Protein 7ZJB (pdb70)

Sequence (181 aa):
HGSMGDPVSRVSQCHAEGPENPKSAACRAAVAAGGTQALYDWNGIRIGNAAGKHQELIPDGRLCSANDPAFKGLDLARADWPATGVSSGSSYTFKYRVTAPHKGTFKVYLTKPGYDPSKPLGWGDLDLSAPVATTSTDPVASGGFYTFSSGTLPEERSSGKHLLYAVWQRSDSPEAFYSCCSDVTFG

Foldseek 3Di:
DFEWDVVGFLLQVLLVQPLVDGDDPLSVQLCVQQNSVSSVCVGDQKDQQQQVVQQVQAAFLRQASSPDSNRNSRSQLDPDRDAAEDAWFKDKIKIQAPDDAFWKKFKWKFDAPDRSNDGGGPVRTPPVDTQFMDGGADDDPRIGIGMGTHHDYAFKMKMKMWTQGPVGRMIHIGIHIHTND

Nearest PDB structures (foldseek):
  7zjb-assembly1_B  TM=1.006E+00  e=4.638E-42  Streptomyces coelicolor A3(2)
  6if7-assembly1_A  TM=9.747E-01  e=1.518E-27  Tectaria macrodonta
  7pb7-assembly2_B  TM=8.394E-01  e=3.015E-13  Vibrio cholerae O1
  8gul-assembly1_B  TM=8.183E-01  e=1.525E-12  Vibrio campbellii ATCC BAA-1116
  8gum-assembly1_B  TM=8.050E-01  e=2.512E-12  Vibrio campbellii ATCC BAA-1116

Structure (mmCIF, N/CA/C/O backbone):
data_7ZJB
#
_entry.id   7ZJB
#
_cell.length_a   59.080
_cell.length_b   59.080
_cell.length_c   145.718
_cell.angle_alpha   90.00
_cell.angle_beta   90.00
_cell.angle_gamma   90.00
#
_symmetry.space_group_name_H-M   'P 43 21 2'
#
loop_
_entity.id
_entity.type
_entity.pdbx_description
1 polymer 'Putative secreted cellulose-binding protein'
2 non-polymer 'COPPER (II) ION'
3 non-polymer 'SULFATE ION'
4 non-polymer 'SODIUM ION'
5 water water
#
loop_
_atom_site.group_PDB
_atom_site.id
_atom_site.type_symbol
_atom_site.label_atom_id
_atom_site.label_alt_id
_atom_site.label_comp_id
_atom_site.label_asym_id
_atom_site.label_entity_id
_atom_site.label_seq_id
_atom_site.pdbx_PDB_ins_code
_atom_site.Cartn_x
_atom_site.Cartn_y
_atom_site.Cartn_z
_atom_site.occupancy
_atom_site.B_iso_or_equiv
_atom_site.auth_seq_id
_atom_site.auth_comp_id
_atom_site.auth_asym_id
_atom_site.auth_atom_id
_atom_site.pdbx_PDB_model_num
ATOM 1 N N . HIS A 1 1 ? -11.431 -26.724 28.423 1.00 25.27 1 HIS B N 1
ATOM 2 C CA . HIS A 1 1 ? -11.067 -26.414 27.031 1.00 24.90 1 HIS B CA 1
ATOM 3 C C . HIS A 1 1 ? -11.092 -24.900 26.843 1.00 23.01 1 HIS B C 1
ATOM 4 O O . HIS A 1 1 ? -11.988 -24.184 27.356 1.00 22.90 1 HIS B O 1
ATOM 11 N N . GLY A 1 2 ? -10.143 -24.437 26.054 1.00 20.25 2 GLY B N 1
ATOM 12 C CA . GLY A 1 2 ? -10.018 -23.016 25.773 1.00 19.94 2 GLY B CA 1
ATOM 13 C C . GLY A 1 2 ? -8.613 -22.693 25.309 1.00 17.90 2 GLY B C 1
ATOM 14 O O . GLY A 1 2 ? -7.819 -23.600 25.003 1.00 19.13 2 GLY B O 1
ATOM 15 N N . SER A 1 3 ? -8.347 -21.412 25.247 1.00 17.69 3 SER B N 1
ATOM 16 C CA . SER A 1 3 ? -7.020 -20.919 24.882 1.00 16.75 3 SER B CA 1
ATOM 17 C C . SER A 1 3 ? -6.956 -19.439 25.333 1.00 15.94 3 SER B C 1
ATOM 18 O O . SER A 1 3 ? -8.000 -18.815 25.546 1.00 18.15 3 SER B O 1
ATOM 21 N N . MET A 1 4 ? -5.749 -18.880 25.358 1.00 16.16 4 MET B N 1
ATOM 22 C CA . MET A 1 4 ? -5.659 -17.455 25.716 1.00 16.12 4 MET B CA 1
ATOM 23 C C . MET A 1 4 ? -6.380 -16.572 24.698 1.00 16.85 4 MET B C 1
ATOM 24 O O . MET A 1 4 ? -6.152 -16.761 23.448 1.00 17.46 4 MET B O 1
ATOM 29 N N . GLY A 1 5 ? -7.154 -15.598 25.112 1.00 18.20 5 GLY B N 1
ATOM 30 C CA . GLY A 1 5 ? -7.842 -14.640 24.251 1.00 18.07 5 GLY B CA 1
ATOM 31 C C . GLY A 1 5 ? -7.184 -13.306 24.201 1.00 18.22 5 GLY B C 1
ATOM 32 O O . GLY A 1 5 ? -7.127 -12.686 23.139 1.00 19.21 5 GLY B O 1
ATOM 33 N N . ASP A 1 6 ? -6.691 -12.816 25.332 1.00 19.37 6 ASP B N 1
ATOM 34 C CA . ASP A 1 6 ? -5.952 -11.556 25.409 1.00 16.87 6 ASP B CA 1
ATOM 35 C C . ASP A 1 6 ? -4.793 -11.747 26.363 1.00 17.60 6 ASP B C 1
ATOM 36 O O . ASP A 1 6 ? -5.039 -11.870 27.593 1.00 19.04 6 ASP B O 1
ATOM 41 N N . PRO A 1 7 ? -3.519 -11.803 25.940 1.00 16.02 7 PRO B N 1
ATOM 42 C CA . PRO A 1 7 ? -3.131 -11.704 24.539 1.00 15.28 7 PRO B CA 1
ATOM 43 C C . PRO A 1 7 ? -3.397 -13.003 23.785 1.00 15.68 7 PRO B C 1
ATOM 44 O O . PRO A 1 7 ? -3.146 -14.061 24.238 1.00 15.75 7 PRO B O 1
ATOM 48 N N . VAL A 1 8 ? -3.951 -12.827 22.568 1.00 16.33 8 VAL B N 1
ATOM 49 C CA . VAL A 1 8 ? -4.468 -13.983 21.828 1.00 16.35 8 VAL B CA 1
ATOM 50 C C . VAL A 1 8 ? -3.360 -15.028 21.631 1.00 15.02 8 VAL B C 1
ATOM 51 O O . VAL A 1 8 ? -2.224 -14.714 21.292 1.00 15.19 8 VAL B O 1
ATOM 55 N N . SER A 1 9 ? -3.738 -16.292 21.792 1.00 14.12 9 SER B N 1
ATOM 56 C CA . SER A 1 9 ? -2.841 -17.426 21.583 1.00 15.07 9 SER B CA 1
ATOM 57 C C . SER A 1 9 ? -2.452 -17.506 20.087 1.00 14.94 9 SER B C 1
ATOM 58 O O . SER A 1 9 ? -3.191 -17.049 19.193 1.00 15.34 9 SER B O 1
ATOM 61 N N . ARG A 1 10 ? -1.331 -18.148 19.875 1.00 15.21 10 ARG B N 1
ATOM 62 C CA . ARG A 1 10 ? -0.817 -18.357 18.504 1.00 15.86 10 ARG B CA 1
ATOM 63 C C . ARG A 1 10 ? -1.860 -19.177 17.717 1.00 14.51 10 ARG B C 1
ATOM 64 O O . ARG A 1 10 ? -2.121 -18.886 16.518 1.00 16.13 10 ARG B O 1
ATOM 72 N N . VAL A 1 11 ? -2.406 -20.250 18.285 1.00 15.95 11 VAL B N 1
ATOM 73 C CA . VAL A 1 11 ? -3.384 -21.094 17.597 1.00 16.23 11 VAL B CA 1
ATOM 74 C C . VAL A 1 11 ? -4.631 -20.296 17.276 1.00 16.32 11 VAL B C 1
ATOM 75 O O . VAL A 1 11 ? -5.180 -20.410 16.156 1.00 17.86 11 VAL B O 1
ATOM 79 N N . SER A 1 12 ? -5.154 -19.511 18.221 1.00 15.41 12 SER B N 1
ATOM 80 C CA . SER A 1 12 ? -6.389 -18.748 17.981 1.00 15.63 12 SER B CA 1
ATOM 81 C C . SER A 1 12 ? -6.128 -17.626 16.958 1.00 15.89 12 SER B C 1
ATOM 82 O O . SER A 1 12 ? -7.045 -17.287 16.189 1.00 17.71 12 SER B O 1
ATOM 85 N N . GLN A 1 13 ? -4.941 -17.050 16.957 1.00 15.68 13 GLN B N 1
ATOM 86 C CA . GLN A 1 13 ? -4.619 -15.975 16.007 1.00 15.01 13 GLN B CA 1
ATOM 87 C C . GLN A 1 13 ? -4.618 -16.584 14.579 1.00 16.34 13 GLN B C 1
ATOM 88 O O . GLN A 1 13 ? -5.238 -15.996 13.689 1.00 17.45 13 GLN B O 1
ATOM 94 N N . CYS A 1 14 ? -4.006 -17.747 14.406 1.00 16.42 14 CYS B N 1
ATOM 95 C CA . CYS A 1 14 ? -3.997 -18.376 13.063 1.00 16.91 14 CYS B CA 1
ATOM 96 C C . CYS A 1 14 ? -5.442 -18.732 12.678 1.00 17.24 14 CYS B C 1
ATOM 97 O O . CYS A 1 14 ? -5.839 -18.595 11.533 1.00 19.12 14 CYS B O 1
ATOM 100 N N . HIS A 1 15 ? -6.241 -19.266 13.604 1.00 16.60 15 HIS B N 1
ATOM 101 C CA . HIS A 1 15 ? -7.665 -19.534 13.324 1.00 16.36 15 HIS B CA 1
ATOM 102 C C . HIS A 1 15 ? -8.378 -18.275 12.844 1.00 16.58 15 HIS B C 1
ATOM 103 O O . HIS A 1 15 ? -9.155 -18.324 11.856 1.00 18.87 15 HIS B O 1
ATOM 110 N N . ALA A 1 16 ? -8.180 -17.135 13.472 1.00 16.87 16 ALA B N 1
ATOM 111 C CA . ALA A 1 16 ? -8.848 -15.884 13.191 1.00 17.28 16 ALA B CA 1
ATOM 112 C C . ALA A 1 16 ? -8.467 -15.373 11.810 1.00 17.76 16 ALA B C 1
ATOM 113 O O . ALA A 1 16 ? -9.214 -14.552 11.245 1.00 21.34 16 ALA B O 1
ATOM 115 N N . GLU A 1 17 ? -7.304 -15.739 11.294 1.00 18.09 17 GLU B N 1
ATOM 116 C CA . GLU A 1 17 ? -6.915 -15.322 9.932 1.00 19.68 17 GLU B CA 1
ATOM 117 C C . GLU A 1 17 ? -7.798 -16.015 8.886 1.00 19.10 17 GLU B C 1
ATOM 118 O O . GLU A 1 17 ? -7.792 -15.502 7.750 1.00 23.83 17 GLU B O 1
ATOM 124 N N . GLY A 1 18 ? -8.362 -17.152 9.202 1.00 20.16 18 GLY B N 1
ATOM 125 C CA . GLY A 1 18 ? -9.014 -18.001 8.196 1.00 22.58 18 GLY B CA 1
ATOM 126 C C . GLY A 1 18 ? -8.083 -19.145 7.868 1.00 22.27 18 GLY B C 1
ATOM 127 O O . GLY A 1 18 ? -7.269 -18.921 6.975 1.00 26.63 18 GLY B O 1
ATOM 128 N N . PRO A 1 19 ? -8.231 -20.318 8.533 1.00 24.62 19 PRO B N 1
ATOM 129 C CA . PRO A 1 19 ? -7.277 -21.412 8.486 1.00 38.50 19 PRO B CA 1
ATOM 130 C C . PRO A 1 19 ? -7.036 -21.989 7.083 1.00 26.87 19 PRO B C 1
ATOM 131 O O . PRO A 1 19 ? -5.945 -22.436 6.725 1.00 29.82 19 PRO B O 1
ATOM 135 N N . GLU A 1 20 ? -8.021 -21.795 6.224 1.00 21.45 20 GLU B N 1
ATOM 136 C CA . GLU A 1 20 ? -7.941 -22.431 4.875 1.00 19.80 20 GLU B CA 1
ATOM 137 C C . GLU A 1 20 ? -7.050 -21.628 3.942 1.00 20.72 20 GLU B C 1
ATOM 138 O O . GLU A 1 20 ? -6.624 -22.150 2.887 1.00 21.34 20 GLU B O 1
ATOM 144 N N . ASN A 1 21 ? -6.805 -20.371 4.231 1.00 19.64 21 ASN B N 1
ATOM 145 C CA . ASN A 1 21 ? -5.900 -19.530 3.431 1.00 19.75 21 ASN B CA 1
ATOM 146 C C . ASN A 1 21 ? -5.359 -18.448 4.339 1.00 20.23 21 ASN B C 1
ATOM 147 O O . ASN A 1 21 ? -5.756 -17.308 4.265 1.00 19.41 21 ASN B O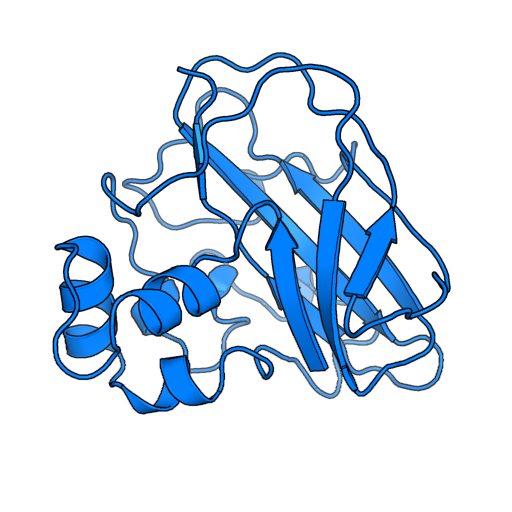 1
ATOM 152 N N . PRO A 1 22 ? -4.421 -18.804 5.234 1.00 22.39 22 PRO B N 1
ATOM 153 C CA . PRO A 1 22 ? -3.968 -17.770 6.154 1.00 23.53 22 PRO B CA 1
ATOM 154 C C . PRO A 1 22 ? -3.245 -16.596 5.516 1.00 20.51 22 PRO B C 1
ATOM 155 O O . PRO A 1 22 ? -2.752 -16.607 4.403 1.00 22.14 22 PRO B O 1
ATOM 159 N N . LYS A 1 23 ? -3.319 -15.496 6.219 1.00 20.43 23 LYS B N 1
ATOM 160 C CA . LYS A 1 23 ? -2.830 -14.177 5.828 1.00 20.55 23 LYS B CA 1
ATOM 161 C C . LYS A 1 23 ? -1.339 -14.039 6.088 1.00 20.56 23 LYS B C 1
ATOM 162 O O . LYS A 1 23 ? -0.654 -13.392 5.312 1.00 26.59 23 LYS B O 1
ATOM 168 N N . SER A 1 24 ? -0.853 -14.521 7.189 1.00 19.41 24 SER B N 1
ATOM 169 C CA . SER A 1 24 ? 0.563 -14.337 7.585 1.00 19.16 24 SER B CA 1
ATOM 170 C C . SER A 1 24 ? 1.427 -15.483 7.058 1.00 16.17 24 SER B C 1
ATOM 171 O O . SER A 1 24 ? 0.990 -16.648 7.021 1.00 18.92 24 SER B O 1
ATOM 174 N N . ALA A 1 25 ? 2.690 -15.157 6.772 1.00 17.76 25 ALA B N 1
ATOM 175 C CA . ALA A 1 25 ? 3.661 -16.193 6.415 1.00 20.69 25 ALA B CA 1
ATOM 176 C C . ALA A 1 25 ? 3.764 -17.246 7.480 1.00 17.81 25 ALA B C 1
ATOM 177 O O . ALA A 1 25 ? 3.875 -18.437 7.200 1.00 18.64 25 ALA B O 1
ATOM 179 N N . ALA A 1 26 ? 3.765 -16.787 8.757 1.00 17.74 26 ALA B N 1
ATOM 180 C CA . ALA A 1 26 ? 3.931 -17.752 9.851 1.00 18.11 26 ALA B CA 1
ATOM 181 C C . ALA A 1 26 ? 2.758 -18.745 9.903 1.00 16.09 26 ALA B C 1
ATOM 182 O O . ALA A 1 26 ? 2.955 -19.948 10.026 1.00 18.32 26 ALA B O 1
ATOM 184 N N . CYS A 1 27 ? 1.538 -18.228 9.807 1.00 18.04 27 CYS B N 1
ATOM 185 C CA . CYS A 1 27 ? 0.379 -19.170 9.901 1.00 19.19 27 CYS B CA 1
ATOM 186 C C . CYS A 1 27 ? 0.270 -20.045 8.632 1.00 19.23 27 CYS B C 1
ATOM 187 O O . CYS A 1 27 ? -0.128 -21.186 8.731 1.00 20.00 27 CYS B O 1
ATOM 190 N N . ARG A 1 28 ? 0.697 -19.489 7.486 1.00 18.77 28 ARG B N 1
ATOM 191 C CA . ARG A 1 28 ? 0.745 -20.327 6.252 1.00 21.66 28 ARG B CA 1
ATOM 192 C C . ARG A 1 28 ? 1.739 -21.479 6.484 1.00 20.42 28 ARG B C 1
ATOM 193 O O . ARG A 1 28 ? 1.482 -22.651 6.124 1.00 22.49 28 ARG B O 1
ATOM 201 N N . ALA A 1 29 ? 2.903 -21.183 7.092 1.00 20.74 29 ALA B N 1
ATOM 202 C CA . ALA A 1 29 ? 3.897 -22.221 7.398 1.00 21.96 29 ALA B CA 1
ATOM 203 C C . ALA A 1 29 ? 3.306 -23.212 8.402 1.00 21.63 29 ALA B C 1
ATOM 204 O O . ALA A 1 29 ? 3.537 -24.427 8.268 1.00 23.77 29 ALA B O 1
ATOM 206 N N . ALA A 1 30 ? 2.606 -22.728 9.418 1.00 20.75 30 ALA B N 1
ATOM 207 C CA . ALA A 1 30 ? 2.007 -23.652 10.413 1.00 23.09 30 ALA B CA 1
ATOM 208 C C . ALA A 1 30 ? 1.071 -24.655 9.711 1.00 20.41 30 ALA B C 1
ATOM 209 O O . ALA A 1 30 ? 1.038 -25.848 10.083 1.00 21.98 30 ALA B O 1
ATOM 211 N N . VAL A 1 31 ? 0.243 -24.152 8.799 1.00 21.13 31 VAL B N 1
ATOM 212 C CA . VAL A 1 31 ? -0.713 -25.033 8.096 1.00 23.19 31 VAL B CA 1
ATOM 213 C C . VAL A 1 31 ? 0.012 -25.975 7.122 1.00 24.86 31 VAL B C 1
ATOM 214 O O . VAL A 1 31 ? -0.317 -27.171 7.124 1.00 25.45 31 VAL B O 1
ATOM 218 N N . ALA A 1 32 ? 1.088 -25.517 6.498 1.00 25.60 32 ALA B N 1
ATOM 219 C CA . ALA A 1 32 ? 1.828 -26.440 5.581 1.00 27.39 32 ALA B CA 1
ATOM 220 C C . ALA A 1 32 ? 2.454 -27.569 6.422 1.00 28.85 32 ALA B C 1
ATOM 221 O O . ALA A 1 32 ? 2.485 -28.726 5.982 1.00 30.42 32 ALA B O 1
ATOM 223 N N . ALA A 1 33 ? 2.908 -27.265 7.667 1.00 26.59 33 ALA B N 1
ATOM 224 C CA . ALA A 1 33 ? 3.637 -28.210 8.542 1.00 28.21 33 ALA B CA 1
ATOM 225 C C . ALA A 1 33 ? 2.659 -29.152 9.241 1.00 30.40 33 ALA B C 1
ATOM 226 O O . ALA A 1 33 ? 3.019 -30.349 9.405 1.00 34.89 33 ALA B O 1
ATOM 228 N N . GLY A 1 34 ? 1.482 -28.641 9.629 1.00 27.21 34 GLY B N 1
ATOM 229 C CA . GLY A 1 34 ? 0.626 -29.448 10.521 1.00 26.56 34 GLY B CA 1
ATOM 230 C C . GLY A 1 34 ? -0.837 -29.530 10.160 1.00 26.03 34 GLY B C 1
ATOM 231 O O . GLY A 1 34 ? -1.539 -30.276 10.878 1.00 31.02 34 GLY B O 1
ATOM 232 N N . GLY A 1 35 ? -1.267 -28.912 9.066 1.00 25.78 35 GLY B N 1
ATOM 233 C CA . GLY A 1 35 ? -2.653 -29.007 8.572 1.00 25.16 35 GLY B CA 1
ATOM 234 C C . GLY A 1 35 ? -3.576 -27.965 9.162 1.00 23.40 35 GLY B C 1
ATOM 235 O O . GLY A 1 35 ? -3.247 -27.284 10.162 1.00 26.46 35 GLY B O 1
ATOM 236 N N . THR A 1 36 ? -4.758 -27.869 8.600 1.00 23.36 36 THR B N 1
ATOM 237 C CA . THR A 1 36 ? -5.802 -26.926 9.051 1.00 21.88 36 THR B CA 1
ATOM 238 C C . THR A 1 36 ? -6.571 -27.429 10.278 1.00 23.75 36 THR B C 1
ATOM 239 O O . THR A 1 36 ? -7.135 -26.565 10.986 1.00 23.49 36 THR B O 1
ATOM 243 N N . GLN A 1 37 ? -6.673 -28.729 10.477 1.00 24.46 37 GLN B N 1
ATOM 244 C CA . GLN A 1 37 ? -7.577 -29.272 11.512 1.00 27.24 37 GLN B CA 1
ATOM 245 C C . GLN A 1 37 ? -7.170 -28.703 12.876 1.00 25.05 37 GLN B C 1
ATOM 246 O O . GLN A 1 37 ? -8.075 -28.371 13.665 1.00 27.25 37 GLN B O 1
ATOM 252 N N . ALA A 1 38 ? -5.887 -28.645 13.169 1.00 25.59 38 ALA B N 1
ATOM 253 C CA . ALA A 1 38 ? -5.362 -28.076 14.436 1.00 28.23 38 ALA B CA 1
ATOM 254 C C . ALA A 1 38 ? -6.055 -26.737 14.726 1.00 25.22 38 ALA B C 1
ATOM 255 O O . ALA A 1 38 ? -6.324 -26.412 15.900 1.00 28.31 38 ALA B O 1
ATOM 257 N N . LEU A 1 39 ? -6.209 -25.877 13.731 1.00 24.61 39 LEU B N 1
ATOM 258 C CA . LEU A 1 39 ? -6.741 -24.502 13.976 1.00 23.02 39 LEU B CA 1
ATOM 259 C C . LEU A 1 39 ? -8.217 -24.571 14.372 1.00 22.03 39 LEU B C 1
ATOM 260 O O . LEU A 1 39 ? -8.649 -23.715 15.162 1.00 23.93 39 LEU B O 1
ATOM 265 N N . TYR A 1 40 ? -8.980 -25.513 13.853 1.00 23.46 40 TYR B N 1
ATOM 266 C CA . TYR A 1 40 ? -10.399 -25.693 14.244 1.00 24.51 40 TYR B CA 1
ATOM 267 C C . TYR A 1 40 ? -10.483 -26.213 15.701 1.00 24.39 40 TYR B C 1
ATOM 268 O O . TYR A 1 40 ? -11.551 -26.020 16.319 1.00 27.57 40 TYR B O 1
ATOM 277 N N . ASP A 1 41 ? -9.437 -26.888 16.149 1.00 23.39 41 ASP B N 1
ATOM 278 C CA . ASP A 1 41 ? -9.326 -27.499 17.503 1.00 23.81 41 ASP B CA 1
ATOM 279 C C . ASP A 1 41 ? -8.486 -26.571 18.375 1.00 22.48 41 ASP B C 1
ATOM 280 O O . ASP A 1 41 ? -7.793 -27.094 19.258 1.00 22.85 41 ASP B O 1
ATOM 285 N N . TRP A 1 42 ? -8.623 -25.276 18.185 1.00 20.27 42 TRP B N 1
ATOM 286 C CA . TRP A 1 42 ? -7.819 -24.270 18.918 1.00 20.40 42 TRP B CA 1
ATOM 287 C C . TRP A 1 42 ? -8.000 -24.385 20.441 1.00 19.09 42 TRP B C 1
ATOM 288 O O . TRP A 1 42 ? -7.108 -23.879 21.154 1.00 20.34 42 TRP B O 1
ATOM 299 N N . ASN A 1 43 ? -9.138 -24.905 20.888 1.00 19.89 43 ASN B N 1
ATOM 300 C CA . ASN A 1 43 ? -9.475 -25.012 22.319 1.00 20.57 43 ASN B CA 1
ATOM 301 C C . ASN A 1 43 ? -8.970 -26.329 22.907 1.00 21.63 43 ASN B C 1
ATOM 302 O O . ASN A 1 43 ? -9.246 -26.583 24.100 1.00 22.30 43 ASN B O 1
ATOM 307 N N . GLY A 1 44 ? -8.236 -27.137 22.176 1.00 21.20 44 GLY B N 1
ATOM 308 C CA . GLY A 1 44 ? -7.910 -28.515 22.551 1.00 22.35 44 GLY B CA 1
ATOM 309 C C . GLY A 1 44 ? -6.447 -28.871 22.664 1.00 21.52 44 GLY B C 1
ATOM 310 O O . GLY A 1 44 ? -6.196 -30.071 22.666 1.00 23.64 44 GLY B O 1
ATOM 311 N N . ILE A 1 45 ? -5.563 -27.917 23.001 1.00 20.36 45 ILE B N 1
ATOM 312 C CA . ILE A 1 45 ? -4.146 -28.227 23.240 1.00 19.25 45 ILE B CA 1
ATOM 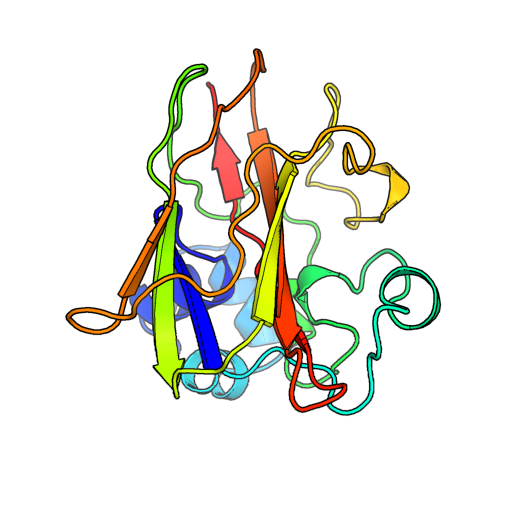313 C C . ILE A 1 45 ? -4.044 -28.705 24.698 1.00 21.18 45 ILE B C 1
ATOM 314 O O . ILE A 1 45 ? -4.073 -27.854 25.620 1.00 21.21 45 ILE B O 1
ATOM 319 N N . ARG A 1 46 ? -3.912 -30.011 24.893 1.00 22.21 46 ARG B N 1
ATOM 320 C CA . ARG A 1 46 ? -4.077 -30.573 26.236 1.00 21.64 46 ARG B CA 1
ATOM 321 C C . ARG A 1 46 ? -3.192 -31.782 26.430 1.00 22.52 46 ARG B C 1
ATOM 322 O O . ARG A 1 46 ? -2.748 -32.401 25.453 1.00 24.51 46 ARG B O 1
ATOM 330 N N . ILE A 1 47 ? -2.992 -32.134 27.688 1.00 22.37 47 ILE B N 1
ATOM 331 C CA . ILE A 1 47 ? -2.434 -33.439 28.089 1.00 23.75 47 ILE B CA 1
ATOM 332 C C . ILE A 1 47 ? -3.420 -34.016 29.096 1.00 25.03 47 ILE B C 1
ATOM 333 O O . ILE A 1 47 ? -3.639 -33.407 30.140 1.00 27.13 47 ILE B O 1
ATOM 338 N N . GLY A 1 48 ? -3.973 -35.175 28.805 1.00 27.96 48 GLY B N 1
ATOM 339 C CA . GLY A 1 48 ? -5.036 -35.759 29.648 1.00 29.13 48 GLY B CA 1
ATOM 340 C C . GLY A 1 48 ? -4.538 -36.133 31.020 1.00 29.82 48 GLY B C 1
ATOM 341 O O . GLY A 1 48 ? -5.354 -36.049 31.981 1.00 34.81 48 GLY B O 1
ATOM 342 N N . ASN A 1 49 ? -3.297 -36.601 31.124 1.00 27.28 49 ASN B N 1
ATOM 343 C CA . ASN A 1 49 ? -2.732 -37.125 32.399 1.00 31.10 49 ASN B CA 1
ATOM 344 C C . ASN A 1 49 ? -1.482 -36.332 32.760 1.00 30.95 49 ASN B C 1
ATOM 345 O O . ASN A 1 49 ? -0.443 -36.915 32.828 1.00 39.50 49 ASN B O 1
ATOM 350 N N . ALA A 1 50 ? -1.583 -35.020 32.854 1.00 28.65 50 ALA B N 1
ATOM 351 C CA . ALA A 1 50 ? -0.392 -34.170 33.175 1.00 27.44 50 ALA B CA 1
ATOM 352 C C . ALA A 1 50 ? -0.068 -34.274 34.673 1.00 26.97 50 ALA B C 1
ATOM 353 O O . ALA A 1 50 ? 1.115 -34.415 34.989 1.00 28.37 50 ALA B O 1
ATOM 355 N N . ALA A 1 51 ? -1.067 -34.085 35.559 1.00 27.71 51 ALA B N 1
ATOM 356 C CA . ALA A 1 51 ? -0.881 -34.145 37.032 1.00 30.29 51 ALA B CA 1
ATOM 357 C C . ALA A 1 51 ? 0.291 -33.263 37.497 1.00 31.75 51 ALA B C 1
ATOM 358 O O . ALA A 1 51 ? 1.089 -33.681 38.348 1.00 32.76 51 ALA B O 1
ATOM 360 N N . GLY A 1 52 ? 0.435 -32.064 36.922 1.00 28.62 52 GLY B N 1
ATOM 361 C CA . GLY A 1 52 ? 1.476 -31.098 37.303 1.00 27.93 52 GLY B CA 1
ATOM 362 C C . GLY A 1 52 ? 2.875 -31.415 36.803 1.00 27.15 52 GLY B C 1
ATOM 363 O O . GLY A 1 52 ? 3.811 -30.682 37.169 1.00 29.77 52 GLY B O 1
ATOM 364 N N . LYS A 1 53 ? 3.075 -32.447 35.997 1.00 27.28 53 LYS B N 1
ATOM 365 C CA . LYS A 1 53 ? 4.439 -32.866 35.562 1.00 26.56 53 LYS B CA 1
ATOM 366 C C . LYS A 1 53 ? 4.772 -32.301 34.158 1.00 26.37 53 LYS B C 1
ATOM 367 O O . LYS A 1 53 ? 5.317 -33.017 33.293 1.00 27.92 53 LYS B O 1
ATOM 373 N N . HIS A 1 54 ? 4.556 -31.009 33.943 1.00 24.67 54 HIS B N 1
ATOM 374 C CA . HIS A 1 54 ? 4.620 -30.383 32.594 1.00 23.49 54 HIS B CA 1
ATOM 375 C C . HIS A 1 54 ? 6.030 -30.535 32.020 1.00 23.40 54 HIS B C 1
ATOM 376 O O . HIS A 1 54 ? 6.173 -30.851 30.837 1.00 24.98 54 HIS B O 1
ATOM 383 N N . GLN A 1 55 ? 7.051 -30.152 32.776 1.00 25.38 55 GLN B N 1
ATOM 384 C CA . GLN A 1 55 ? 8.440 -30.161 32.280 1.00 24.03 55 GLN B CA 1
ATOM 385 C C . GLN A 1 55 ? 8.877 -31.611 32.047 1.00 27.43 55 GLN B C 1
ATOM 386 O O . GLN A 1 55 ? 9.708 -31.828 31.144 1.00 33.03 55 GLN B O 1
ATOM 392 N N . GLU A 1 56 ? 8.356 -32.586 32.792 1.00 29.50 56 GLU B N 1
ATOM 393 C CA . GLU A 1 56 ? 8.712 -34.012 32.596 1.00 33.32 56 GLU B CA 1
ATOM 394 C C . GLU A 1 56 ? 8.093 -34.514 31.274 1.00 28.84 56 GLU B C 1
ATOM 395 O O . GLU A 1 56 ? 8.732 -35.348 30.612 1.00 35.41 56 GLU B O 1
ATOM 401 N N . LEU A 1 57 ? 6.889 -34.068 30.929 1.00 26.10 57 LEU B N 1
ATOM 402 C CA . LEU A 1 57 ? 6.101 -34.620 29.812 1.00 26.61 57 LEU B CA 1
ATOM 403 C C . LEU A 1 57 ? 6.354 -33.872 28.491 1.00 25.32 57 LEU B C 1
ATOM 404 O O . LEU A 1 57 ? 6.110 -34.469 27.440 1.00 31.15 57 LEU B O 1
ATOM 409 N N . ILE A 1 58 ? 6.749 -32.618 28.549 1.00 24.34 58 ILE B N 1
ATOM 410 C CA . ILE A 1 58 ? 6.805 -31.781 27.314 1.00 22.68 58 ILE B CA 1
ATOM 411 C C . ILE A 1 58 ? 8.258 -31.485 26.975 1.00 21.99 58 ILE B C 1
ATOM 412 O O . ILE A 1 58 ? 8.896 -30.692 27.662 1.00 24.05 58 ILE B O 1
ATOM 417 N N . PRO A 1 59 ? 8.807 -32.071 25.875 1.00 23.90 59 PRO B N 1
ATOM 418 C CA . PRO A 1 59 ? 10.160 -31.763 25.445 1.00 22.65 59 PRO B CA 1
ATOM 419 C C . PRO A 1 59 ? 10.343 -30.293 25.012 1.00 21.74 59 PRO B C 1
ATOM 420 O O . PRO A 1 59 ? 9.394 -29.671 24.515 1.00 22.02 59 PRO B O 1
ATOM 424 N N . ASP A 1 60 ? 11.557 -29.764 25.185 1.00 23.09 60 ASP B N 1
ATOM 425 C CA . ASP A 1 60 ? 11.892 -28.481 24.570 1.00 21.58 60 ASP B CA 1
ATOM 426 C C . ASP A 1 60 ? 11.566 -28.538 23.052 1.00 21.30 60 ASP B C 1
ATOM 427 O O . ASP A 1 60 ? 11.741 -29.616 22.425 1.00 25.43 60 ASP B O 1
ATOM 432 N N . GLY A 1 61 ? 11.032 -27.444 22.525 1.00 21.31 61 GLY B N 1
ATOM 433 C CA . GLY A 1 61 ? 10.633 -27.331 21.125 1.00 20.98 61 GLY B CA 1
ATOM 434 C C . GLY A 1 61 ? 9.244 -27.875 20.869 1.00 21.97 61 GLY B C 1
ATOM 435 O O . GLY A 1 61 ? 8.763 -27.868 19.691 1.00 24.00 61 GLY B O 1
ATOM 436 N N . ARG A 1 62 ? 8.571 -28.390 21.887 1.00 21.89 62 ARG B N 1
ATOM 437 C CA . ARG A 1 62 ? 7.202 -28.964 21.810 1.00 20.93 62 ARG B CA 1
ATOM 438 C C . ARG A 1 62 ? 6.277 -28.261 22.805 1.00 19.60 62 ARG B C 1
ATOM 439 O O . ARG A 1 62 ? 5.164 -28.790 23.047 1.00 20.77 62 ARG B O 1
ATOM 447 N N . LEU A 1 63 ? 6.659 -27.099 23.340 1.00 20.08 63 LEU B N 1
ATOM 448 C CA . LEU A 1 63 ? 5.756 -26.444 24.325 1.00 19.02 63 LEU B CA 1
ATOM 449 C C . LEU A 1 63 ? 4.459 -25.973 23.686 1.00 17.65 63 LEU B C 1
ATOM 450 O O . LEU A 1 63 ? 3.382 -26.139 24.245 1.00 19.19 63 LEU B O 1
ATOM 455 N N . CYS A 1 64 ? 4.542 -25.383 22.479 1.00 20.17 64 CYS B N 1
ATOM 456 C CA . CYS A 1 64 ? 3.332 -24.729 21.928 1.00 20.32 64 CYS B CA 1
ATOM 457 C C . CYS A 1 64 ? 2.334 -25.806 21.441 1.00 19.97 64 CYS B C 1
ATOM 458 O O . CYS A 1 64 ? 1.139 -25.526 21.450 1.00 22.43 64 CYS B O 1
ATOM 461 N N . SER A 1 65 ? 2.797 -27.022 21.161 1.00 19.82 65 SER B N 1
ATOM 462 C CA . SER A 1 65 ? 1.885 -28.125 20.781 1.00 20.70 65 SER B CA 1
ATOM 463 C C .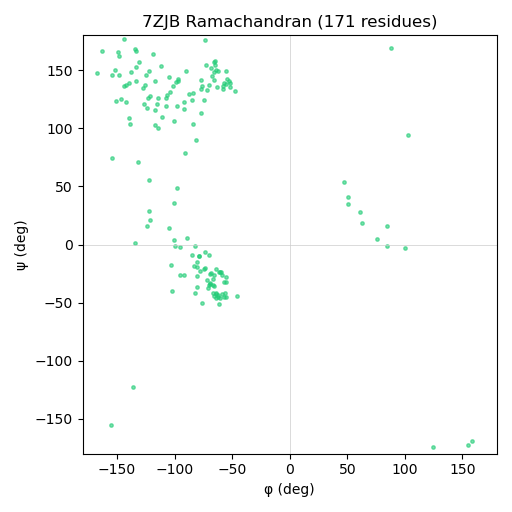 SER A 1 65 ? 1.571 -29.066 21.939 1.00 22.48 65 SER B C 1
ATOM 464 O O . SER A 1 65 ? 0.768 -29.999 21.741 1.00 22.35 65 SER B O 1
ATOM 467 N N . ALA A 1 66 ? 2.159 -28.821 23.113 1.00 20.22 66 ALA B N 1
ATOM 468 C CA . ALA A 1 66 ? 2.088 -29.755 24.245 1.00 21.03 66 ALA B CA 1
ATOM 469 C C . ALA A 1 66 ? 2.486 -31.163 23.800 1.00 22.16 66 ALA B C 1
ATOM 470 O O . ALA A 1 66 ? 1.951 -32.150 24.359 1.00 24.15 66 ALA B O 1
ATOM 472 N N . ASN A 1 67 ? 3.434 -31.259 22.866 1.00 23.59 67 ASN B N 1
ATOM 473 C CA . ASN A 1 67 ? 3.926 -32.558 22.390 1.00 23.62 67 ASN B CA 1
ATOM 474 C C . ASN A 1 67 ? 2.825 -33.399 21.695 1.00 25.87 67 ASN B C 1
ATOM 475 O O . ASN A 1 67 ? 3.014 -34.627 21.532 1.00 28.76 67 ASN B O 1
ATOM 480 N N . ASP A 1 68 ? 1.726 -32.772 21.260 1.00 25.67 68 ASP B N 1
ATOM 481 C CA . ASP A 1 68 ? 0.683 -33.428 20.455 1.00 24.61 68 ASP B CA 1
ATOM 482 C C . ASP A 1 68 ? 1.009 -33.233 18.968 1.00 26.62 68 ASP B C 1
ATOM 483 O O . ASP A 1 68 ? 1.009 -32.102 18.483 1.00 24.86 68 ASP B O 1
ATOM 488 N N . PRO A 1 69 ? 1.271 -34.306 18.184 1.00 27.56 69 PRO B N 1
ATOM 489 C CA . PRO A 1 69 ? 1.586 -34.118 16.763 1.00 27.19 69 PRO B CA 1
ATOM 490 C C . PRO A 1 69 ? 0.542 -33.337 15.946 1.00 25.44 69 PRO B C 1
ATOM 491 O O . PRO A 1 69 ? 0.893 -32.689 14.952 1.00 28.24 69 PRO B O 1
ATOM 495 N N . ALA A 1 70 ? -0.734 -33.387 16.335 1.00 27.62 70 ALA B N 1
ATOM 496 C CA . ALA A 1 70 ? -1.796 -32.638 15.643 1.00 26.98 70 ALA B CA 1
ATOM 497 C C . ALA A 1 70 ? -1.447 -31.160 15.601 1.00 23.42 70 ALA B C 1
ATOM 498 O O . ALA A 1 70 ? -1.836 -30.456 14.628 1.00 25.25 70 ALA B O 1
ATOM 500 N N . PHE A 1 71 ? -0.750 -30.678 16.623 1.00 22.99 71 PHE B N 1
ATOM 501 C CA . PHE A 1 71 ? -0.483 -29.247 16.779 1.00 21.71 71 PHE B CA 1
ATOM 502 C C . PHE A 1 71 ? 0.959 -28.891 16.424 1.00 22.20 71 PHE B C 1
ATOM 503 O O . PHE A 1 71 ? 1.409 -27.767 16.749 1.00 21.79 71 PHE B O 1
ATOM 511 N N . LYS A 1 72 ? 1.683 -29.787 15.767 1.00 23.37 72 LYS B N 1
ATOM 512 C CA . LYS A 1 72 ? 3.117 -29.576 15.508 1.00 22.21 72 LYS B CA 1
ATOM 513 C C . LYS A 1 72 ? 3.417 -28.328 14.665 1.00 21.80 72 LYS B C 1
ATOM 514 O O . LYS A 1 72 ? 4.529 -27.807 14.787 1.00 23.66 72 LYS B O 1
ATOM 520 N N . GLY A 1 73 ? 2.479 -27.828 13.855 1.00 22.14 73 GLY B N 1
ATOM 521 C CA . GLY A 1 73 ? 2.702 -26.578 13.113 1.00 22.30 73 GLY B CA 1
ATOM 522 C C . GLY A 1 73 ? 2.925 -25.381 14.020 1.00 21.36 73 GLY B C 1
ATOM 523 O O . GLY A 1 73 ? 3.520 -24.407 13.580 1.00 20.86 73 GLY B O 1
ATOM 524 N N . LEU A 1 74 ? 2.429 -25.470 15.259 1.00 19.19 74 LEU B N 1
ATOM 525 C CA . LEU A 1 74 ? 2.598 -24.341 16.206 1.00 19.78 74 LEU B CA 1
ATOM 526 C C . LEU A 1 74 ? 4.003 -24.305 16.814 1.00 20.32 74 LEU B C 1
ATOM 527 O O . LEU A 1 74 ? 4.315 -23.319 17.473 1.00 20.77 74 LEU B O 1
ATOM 532 N N . ASP A 1 75 ? 4.798 -25.342 16.603 1.00 19.81 75 ASP B N 1
ATOM 533 C CA . ASP A 1 75 ? 6.145 -25.400 17.201 1.00 20.84 75 ASP B CA 1
ATOM 534 C C . ASP A 1 75 ? 7.208 -24.684 16.364 1.00 19.49 75 ASP B C 1
ATOM 535 O O . ASP A 1 75 ? 8.382 -24.609 16.792 1.00 21.90 75 ASP B O 1
ATOM 540 N N . LEU A 1 76 ? 6.869 -24.267 15.134 1.00 19.57 76 LEU B N 1
ATOM 541 C CA . LEU A 1 76 ? 7.860 -23.629 14.248 1.00 20.64 76 LEU B CA 1
ATOM 542 C C . LEU A 1 76 ? 8.507 -22.443 14.924 1.00 19.24 76 LEU B C 1
ATOM 543 O O . LEU A 1 76 ? 7.816 -21.611 15.556 1.00 20.21 76 LEU B O 1
ATOM 548 N N . ALA A 1 77 ? 9.814 -22.313 14.760 1.00 19.73 77 ALA B N 1
ATOM 549 C CA . ALA A 1 77 ? 10.601 -21.207 15.346 1.00 19.63 77 ALA B CA 1
ATOM 550 C C . ALA A 1 77 ? 10.646 -20.044 14.322 1.00 20.99 77 ALA B C 1
ATOM 551 O O . ALA A 1 77 ? 11.630 -19.865 13.596 1.00 29.05 77 ALA B O 1
ATOM 553 N N . ARG A 1 78 ? 9.578 -19.310 14.275 1.00 21.01 78 ARG B N 1
ATOM 554 C CA . ARG A 1 78 ? 9.427 -18.195 13.334 1.00 22.77 78 ARG B CA 1
ATOM 555 C C . ARG A 1 78 ? 9.775 -16.891 14.027 1.00 20.16 78 ARG B C 1
ATOM 556 O O . ARG A 1 78 ? 9.306 -16.637 15.186 1.00 20.02 78 ARG B O 1
ATOM 564 N N . ALA A 1 79 ? 10.453 -16.008 13.328 1.00 19.77 79 ALA B N 1
ATOM 565 C CA . ALA A 1 79 ? 10.661 -14.623 13.767 1.00 20.30 79 ALA B CA 1
ATOM 566 C C . ALA A 1 79 ? 9.446 -13.737 13.531 1.00 20.90 79 ALA B C 1
ATOM 567 O O . ALA A 1 79 ? 9.484 -12.592 13.985 1.00 22.87 79 ALA B O 1
ATOM 569 N N . ASP A 1 80 ? 8.463 -14.227 12.797 1.00 18.23 80 ASP B N 1
ATOM 570 C CA . ASP A 1 80 ? 7.375 -13.388 12.275 1.00 17.13 80 ASP B CA 1
ATOM 571 C C . ASP A 1 80 ? 5.996 -13.841 12.750 1.00 16.94 80 ASP B C 1
ATOM 572 O O . ASP A 1 80 ? 5.010 -13.447 12.085 1.00 17.93 80 ASP B O 1
ATOM 577 N N . TRP A 1 81 ? 5.836 -14.604 13.858 1.00 16.05 81 TRP B N 1
ATOM 578 C CA . TRP A 1 81 ? 4.477 -14.830 14.293 1.00 16.14 81 TRP B CA 1
ATOM 579 C C . TRP A 1 81 ? 3.790 -13.500 14.573 1.00 16.12 81 TRP B C 1
ATOM 580 O O . TRP A 1 81 ? 4.362 -12.636 15.259 1.00 18.17 81 TRP B O 1
ATOM 591 N N . PRO A 1 82 ? 2.532 -13.303 14.145 1.00 16.10 82 PRO B N 1
ATOM 592 C CA . PRO A 1 82 ? 1.821 -12.074 14.482 1.00 15.20 82 PRO B CA 1
ATOM 593 C C . PRO A 1 82 ? 1.746 -11.909 16.014 1.00 14.90 82 PRO B C 1
ATOM 594 O O . PRO A 1 82 ? 1.370 -12.869 16.701 1.00 16.9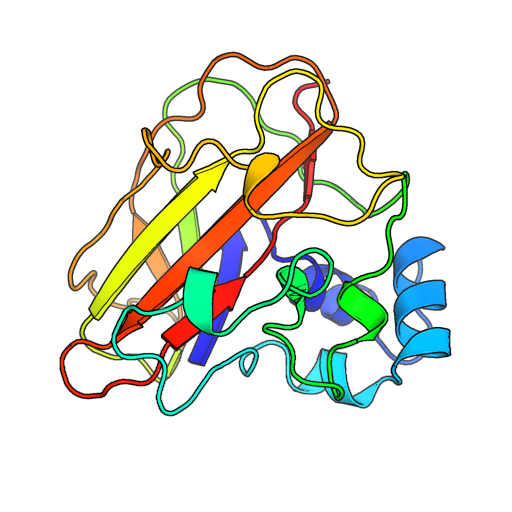9 82 PRO B O 1
ATOM 598 N N . ALA A 1 83 ? 2.054 -10.715 16.477 1.00 16.16 83 ALA B N 1
ATOM 599 C CA . ALA A 1 83 ? 2.229 -10.475 17.919 1.00 16.59 83 ALA B CA 1
ATOM 600 C C . ALA A 1 83 ? 1.324 -9.367 18.383 1.00 18.23 83 ALA B C 1
ATOM 601 O O . ALA A 1 83 ? 1.120 -8.353 17.721 1.00 21.10 83 ALA B O 1
ATOM 603 N N . THR A 1 84 ? 0.850 -9.517 19.628 1.00 15.73 84 THR B N 1
ATOM 604 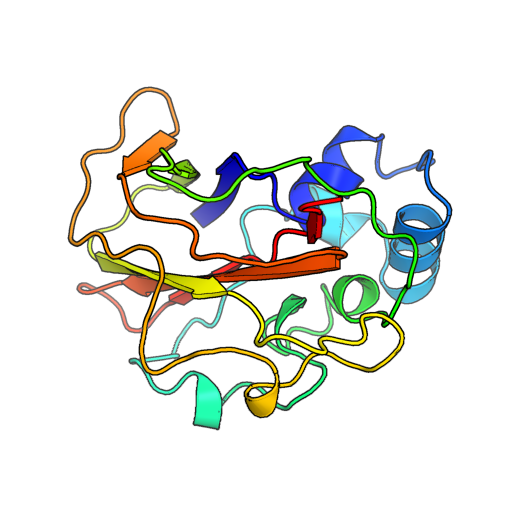C CA . THR A 1 84 ? 0.087 -8.441 20.297 1.00 16.13 84 THR B CA 1
ATOM 605 C C . THR A 1 84 ? 1.100 -7.458 20.923 1.00 15.11 84 THR B C 1
ATOM 606 O O . THR A 1 84 ? 2.029 -7.896 21.649 1.00 15.69 84 THR B O 1
ATOM 610 N N . GLY A 1 85 ? 0.903 -6.180 20.654 1.00 16.25 85 GLY B N 1
ATOM 611 C CA . GLY A 1 85 ? 1.706 -5.177 21.356 1.00 16.47 85 GLY B CA 1
ATOM 612 C C . GLY A 1 85 ? 1.282 -5.070 22.826 1.00 16.27 85 GLY B C 1
ATOM 613 O O . GLY A 1 85 ? 0.101 -4.953 23.092 1.00 18.07 85 GLY B O 1
ATOM 614 N N . VAL A 1 86 ? 2.286 -5.073 23.677 1.00 16.20 86 VAL B N 1
ATOM 615 C CA . VAL A 1 86 ? 2.068 -4.967 25.133 1.00 15.65 86 VAL B CA 1
ATOM 616 C C . VAL A 1 86 ? 3.061 -3.959 25.689 1.00 17.41 86 VAL B C 1
ATOM 617 O O . VAL A 1 86 ? 4.096 -3.621 25.084 1.00 18.38 86 VAL B O 1
ATOM 621 N N . SER A 1 87 ? 2.783 -3.592 26.954 1.00 18.30 87 SER B N 1
ATOM 622 C CA . SER A 1 87 ? 3.647 -2.715 27.730 1.00 18.41 87 SER B CA 1
ATOM 623 C C . SER A 1 87 ? 3.849 -3.297 29.142 1.00 16.33 87 SER B C 1
ATOM 624 O O . SER A 1 87 ? 2.967 -4.005 29.621 1.00 17.53 87 SER B O 1
ATOM 627 N N . SER A 1 88 ? 4.981 -2.956 29.734 1.00 17.48 88 SER B N 1
ATOM 628 C CA . SER A 1 88 ? 5.157 -3.320 31.148 1.00 16.55 88 SER B CA 1
ATOM 629 C C . SER A 1 88 ? 4.113 -2.625 32.020 1.00 16.33 88 SER B C 1
ATOM 630 O O . SER A 1 88 ? 3.667 -1.533 31.755 1.00 20.03 88 SER B O 1
ATOM 633 N N . GLY A 1 89 ? 3.772 -3.329 33.094 1.00 15.94 89 GLY B N 1
ATOM 634 C CA . GLY A 1 89 ? 2.782 -2.907 34.056 1.00 17.32 89 GLY B CA 1
ATOM 635 C C . GLY A 1 89 ? 1.671 -3.892 34.273 1.00 16.35 89 GLY B C 1
ATOM 636 O O . GLY A 1 89 ? 1.686 -4.993 33.735 1.00 16.77 89 GLY B O 1
ATOM 637 N N . SER A 1 90 ? 0.680 -3.476 35.064 1.00 17.33 90 SER B N 1
ATOM 638 C CA A SER A 1 90 ? -0.498 -4.323 35.317 0.50 17.40 90 SER B CA 1
ATOM 639 C CA B SER A 1 90 ? -0.464 -4.352 35.327 0.50 17.26 90 SER B CA 1
ATOM 640 C C . SER A 1 90 ? -1.089 -4.782 33.980 1.00 17.90 90 SER B C 1
ATOM 641 O O . SER A 1 90 ? -1.108 -3.958 33.021 1.00 19.40 90 SER B O 1
ATOM 646 N N . TYR A 1 91 ? -1.589 -5.976 33.924 1.00 16.73 91 TYR B N 1
ATOM 647 C CA . TYR A 1 91 ? -2.198 -6.518 32.688 1.00 17.49 91 TYR B CA 1
ATOM 648 C C . TYR A 1 91 ? -3.386 -7.384 33.066 1.00 18.31 91 TYR B C 1
ATOM 649 O O . TYR A 1 91 ? -3.261 -8.222 33.990 1.00 18.96 91 TYR B O 1
ATOM 658 N N . THR A 1 92 ? -4.479 -7.247 32.348 1.00 18.07 92 THR B N 1
ATOM 659 C CA . THR A 1 92 ? -5.692 -8.047 32.542 1.00 18.15 92 THR B CA 1
ATOM 660 C C . THR A 1 92 ? -5.713 -9.136 31.476 1.00 16.53 92 THR B C 1
ATOM 661 O O . THR A 1 92 ? -5.931 -8.822 30.298 1.00 21.16 92 THR B O 1
ATOM 665 N N . PHE A 1 93 ? -5.433 -10.371 31.865 1.00 15.71 93 PHE B N 1
ATOM 666 C CA . PHE A 1 93 ? -5.486 -11.533 30.985 1.00 16.36 93 PHE B CA 1
ATOM 667 C C . PHE A 1 93 ? -6.920 -11.955 30.779 1.00 17.74 93 PHE B C 1
ATOM 668 O O . PHE A 1 93 ? -7.723 -11.971 31.727 1.00 18.42 93 PHE B O 1
ATOM 676 N N . LYS A 1 94 ? -7.228 -12.368 29.554 1.00 17.41 94 LYS B N 1
ATOM 677 C CA . LYS A 1 94 ? -8.549 -12.919 29.229 1.00 17.52 94 LYS B CA 1
ATOM 678 C C . LYS A 1 94 ? -8.316 -14.297 28.637 1.00 17.59 94 LYS B C 1
ATOM 679 O O . LYS A 1 94 ? -7.723 -14.370 27.523 1.00 20.32 94 LYS B O 1
ATOM 685 N N . TYR A 1 95 ? -8.795 -15.341 29.246 1.00 16.92 95 TYR B N 1
ATOM 686 C CA . TYR A 1 95 ? -8.659 -16.712 28.748 1.00 17.11 95 TYR B CA 1
ATOM 687 C C . TYR A 1 95 ? -10.018 -17.157 28.245 1.00 18.52 95 TYR B C 1
ATOM 688 O O . TYR A 1 95 ? -11.036 -17.094 28.915 1.00 18.46 95 TYR B O 1
ATOM 697 N N . ARG A 1 96 ? -10.059 -17.472 26.934 1.00 17.66 96 ARG B N 1
ATOM 698 C CA . ARG A 1 96 ? -11.293 -17.870 26.250 1.00 17.16 96 ARG B CA 1
ATOM 699 C C . ARG A 1 96 ? -11.595 -19.310 26.624 1.00 19.24 96 ARG B C 1
ATOM 700 O O . ARG A 1 96 ? -10.832 -20.217 26.267 1.00 21.21 96 ARG B O 1
ATOM 708 N N . VAL A 1 97 ? -12.676 -19.510 27.363 1.00 19.93 97 VAL B N 1
ATOM 709 C CA . VAL A 1 97 ? -12.988 -20.850 27.916 1.00 20.57 97 VAL B CA 1
ATOM 710 C C . VAL A 1 97 ? -14.290 -21.350 27.286 1.00 20.82 97 VAL B C 1
ATOM 711 O O . VAL A 1 97 ? -15.312 -20.674 27.319 1.00 23.24 97 VAL B O 1
ATOM 715 N N . THR A 1 98 ? -14.191 -22.490 26.620 1.00 22.45 98 THR B N 1
ATOM 716 C CA . THR A 1 98 ? -15.351 -23.128 25.962 1.00 23.59 98 THR B CA 1
ATOM 717 C C . THR A 1 98 ? -15.978 -24.181 26.888 1.00 26.96 98 THR B C 1
ATOM 718 O O . THR A 1 98 ? -17.164 -24.491 26.708 1.00 29.72 98 THR B O 1
ATOM 722 N N . ALA A 1 99 ? -15.200 -24.743 27.798 1.00 25.94 99 ALA B N 1
ATOM 723 C CA . ALA A 1 99 ? -15.695 -25.704 28.806 1.00 26.69 99 ALA B CA 1
ATOM 724 C C . ALA A 1 99 ? -15.036 -25.386 30.123 1.00 27.20 99 ALA B C 1
ATOM 725 O O . ALA A 1 99 ? -13.870 -25.656 30.289 1.00 26.73 99 ALA B O 1
ATOM 727 N N . PRO A 1 100 ? -15.769 -24.752 31.055 1.00 27.31 100 PRO B N 1
ATOM 728 C CA . PRO A 1 100 ? -15.154 -24.410 32.319 1.00 25.98 100 PRO B CA 1
ATOM 729 C C . PRO A 1 100 ? -14.770 -25.645 33.141 1.00 25.87 100 PRO B C 1
ATOM 730 O O . PRO A 1 100 ? -15.507 -26.624 33.149 1.00 33.47 100 PRO B O 1
ATOM 734 N N . HIS A 1 101 ? -13.681 -25.470 33.918 1.00 27.09 101 HIS B N 1
ATOM 735 C CA . HIS A 1 101 ? -13.153 -26.498 34.843 1.00 28.29 101 HIS B CA 1
ATOM 736 C C . HIS A 1 101 ? -12.501 -25.852 36.055 1.00 25.50 101 HIS B C 1
ATOM 737 O O . HIS A 1 101 ? -11.899 -24.756 35.931 1.00 26.22 101 HIS B O 1
ATOM 744 N N . LYS A 1 102 ? -12.630 -26.532 37.193 1.00 30.06 102 LYS B N 1
ATOM 745 C CA . LYS A 1 102 ? -11.905 -26.080 38.392 1.00 32.46 102 LYS B CA 1
ATOM 746 C C . LYS A 1 102 ? -10.404 -26.283 38.147 1.00 25.96 102 LYS B C 1
ATOM 747 O O . LYS A 1 102 ? -9.974 -27.367 37.619 1.00 28.22 102 LYS B O 1
ATOM 753 N N . GLY A 1 103 ? -9.593 -25.374 38.669 1.00 28.87 103 GLY B N 1
ATOM 754 C CA . GLY A 1 103 ? -8.134 -25.518 38.483 1.00 26.44 103 GLY B CA 1
ATOM 755 C C . GLY A 1 103 ? -7.393 -24.192 38.576 1.00 22.84 103 GLY B C 1
ATOM 756 O O . GLY A 1 103 ? -8.027 -23.174 38.860 1.00 25.35 103 GLY B O 1
ATOM 757 N N . THR A 1 104 ? -6.090 -24.216 38.261 1.00 23.62 104 THR B N 1
ATOM 758 C CA . THR A 1 104 ? -5.208 -23.049 38.413 1.00 22.17 104 THR B CA 1
ATOM 759 C C . THR A 1 104 ? -4.522 -22.758 37.088 1.00 20.65 104 THR B C 1
ATOM 760 O O . THR A 1 104 ? -4.003 -23.653 36.467 1.00 22.28 104 THR B O 1
ATOM 764 N N . PHE A 1 105 ? -4.480 -21.476 36.786 1.00 18.72 105 PHE B N 1
ATOM 765 C CA . PHE A 1 105 ? -3.702 -20.936 35.665 1.00 18.48 105 PHE B CA 1
ATOM 766 C C . PHE A 1 105 ? -2.420 -20.341 36.203 1.00 18.33 105 PHE B C 1
ATOM 767 O O . PHE A 1 105 ? -2.439 -19.577 37.242 1.00 19.38 105 PHE B O 1
ATOM 775 N N . LYS A 1 106 ? -1.304 -20.601 35.533 1.00 18.11 106 LYS B N 1
ATOM 776 C CA . LYS A 1 106 ? -0.014 -19.888 35.698 1.00 17.96 106 LYS B CA 1
ATOM 777 C C . LYS A 1 106 ? 0.441 -19.420 34.303 1.00 14.67 106 LYS B C 1
ATOM 778 O O . LYS A 1 106 ? 0.380 -20.223 33.362 1.00 17.26 106 LYS B O 1
ATOM 784 N N . VAL A 1 107 ? 0.879 -18.174 34.255 1.00 15.47 107 VAL B N 1
ATOM 785 C CA . VAL A 1 107 ? 1.307 -17.585 32.976 1.00 14.57 107 VAL B CA 1
ATOM 786 C C . VAL A 1 107 ? 2.751 -17.166 33.155 1.00 13.89 107 VAL B C 1
ATOM 787 O O . VAL A 1 107 ? 3.080 -16.401 34.105 1.00 14.80 107 VAL B O 1
ATOM 791 N N . TYR A 1 108 ? 3.632 -17.580 32.261 1.00 14.00 108 TYR B N 1
ATOM 792 C CA . TYR A 1 108 ? 5.059 -17.327 32.295 1.00 14.52 108 TYR B CA 1
ATOM 793 C C . TYR A 1 108 ? 5.503 -16.506 31.099 1.00 13.58 108 TYR B C 1
ATOM 794 O O . TYR A 1 108 ? 4.985 -16.770 29.967 1.00 15.76 108 TYR B O 1
ATOM 803 N N . LEU A 1 109 ? 6.406 -15.563 31.264 1.00 13.16 109 LEU B N 1
ATOM 804 C CA . LEU A 1 109 ? 6.985 -14.768 30.195 1.00 12.59 109 LEU B CA 1
ATOM 805 C C . LEU A 1 109 ? 8.373 -15.199 29.889 1.00 13.44 109 LEU B C 1
ATOM 806 O O . LEU A 1 109 ? 9.161 -15.591 30.769 1.00 14.85 109 LEU B O 1
ATOM 811 N N . THR A 1 110 ? 8.758 -15.154 28.607 1.00 13.16 110 THR B N 1
ATOM 812 C CA . THR A 1 110 ? 10.136 -15.396 28.202 1.00 13.52 110 THR B CA 1
ATOM 813 C C . THR A 1 110 ? 11.125 -14.460 28.920 1.00 14.47 110 THR B C 1
ATOM 814 O O . THR A 1 110 ? 10.814 -13.279 29.173 1.00 14.34 110 THR B O 1
ATOM 818 N N . LYS A 1 111 ? 12.345 -14.967 29.129 1.00 15.42 111 LYS B N 1
ATOM 819 C CA . LYS A 1 111 ? 13.447 -14.204 29.718 1.00 16.17 111 LYS B CA 1
ATOM 820 C C . LYS A 1 111 ? 13.977 -13.186 28.716 1.00 14.96 111 LYS B C 1
ATOM 821 O O . LYS A 1 111 ? 13.950 -13.409 27.479 1.00 16.74 111 LYS B O 1
ATOM 827 N N . PRO A 1 112 ? 14.582 -12.083 29.186 1.00 16.00 112 PRO B N 1
ATOM 828 C CA . PRO A 1 112 ? 15.317 -11.144 28.337 1.00 17.24 112 PRO B CA 1
ATOM 829 C C . PRO A 1 112 ? 16.347 -11.919 27.492 1.00 17.18 112 PRO B C 1
ATOM 830 O O . PRO A 1 112 ? 16.985 -12.852 27.934 1.00 18.42 112 PRO B O 1
ATOM 834 N N . GLY A 1 113 ? 16.388 -11.544 26.216 1.00 18.01 113 GLY B N 1
ATOM 835 C CA . GLY A 1 113 ? 17.310 -12.183 25.245 1.00 17.72 113 GLY B CA 1
ATOM 836 C C . GLY A 1 113 ? 16.596 -13.215 24.407 1.00 16.29 113 GLY B C 1
ATOM 837 O O . GLY A 1 113 ? 17.232 -13.766 23.496 1.00 18.38 113 GLY B O 1
ATOM 838 N N . TYR A 1 114 ? 15.323 -13.477 24.636 1.00 16.85 114 TYR B N 1
ATOM 839 C CA . TYR A 1 114 ? 14.554 -14.484 23.907 1.00 16.20 114 TYR B CA 1
ATOM 840 C C . TYR A 1 114 ? 14.774 -14.337 22.382 1.00 16.88 114 TYR B C 1
ATOM 841 O O . TYR A 1 114 ? 14.656 -13.245 21.857 1.00 17.66 114 TYR B O 1
ATOM 850 N N . ASP A 1 115 ? 15.050 -15.463 21.755 1.00 16.78 115 ASP B N 1
ATOM 851 C CA . ASP A 1 115 ? 15.243 -15.529 20.295 1.00 18.40 115 ASP B CA 1
ATOM 852 C C . ASP A 1 115 ? 14.148 -16.417 19.701 1.00 17.00 115 ASP B C 1
ATOM 853 O O . ASP A 1 115 ? 14.192 -17.631 19.793 1.00 18.43 115 ASP B O 1
ATOM 858 N N . PRO A 1 116 ? 13.112 -15.831 19.081 1.00 18.55 116 PRO B N 1
ATOM 859 C CA . PRO A 1 116 ? 12.015 -16.608 18.528 1.00 17.56 116 PRO B CA 1
ATOM 860 C C . PRO A 1 116 ? 12.405 -17.433 17.290 1.00 17.96 116 PRO B C 1
ATOM 861 O O . PRO A 1 116 ? 11.638 -18.310 16.928 1.00 19.54 116 PRO B O 1
ATOM 865 N N . SER A 1 117 ? 13.616 -17.202 16.763 1.00 18.88 117 SER B N 1
ATOM 866 C CA . SER A 1 117 ? 14.073 -17.980 15.607 1.00 19.55 117 SER B CA 1
ATOM 867 C C . SER A 1 117 ? 14.649 -19.325 16.047 1.00 20.42 117 SER B C 1
ATOM 868 O O . SER A 1 117 ? 15.088 -20.101 15.193 1.00 22.51 117 SER B O 1
ATOM 871 N N . LYS A 1 118 ? 14.688 -19.582 17.378 1.00 19.61 118 LYS B N 1
ATOM 872 C CA . LYS A 1 118 ? 15.076 -20.867 17.943 1.00 21.27 118 LYS B CA 1
ATOM 873 C C . LYS A 1 118 ? 13.856 -21.499 18.581 1.00 19.93 118 LYS B C 1
ATOM 874 O O . LYS A 1 118 ? 12.973 -20.798 19.079 1.00 20.91 118 LYS B O 1
ATOM 880 N N . PRO A 1 119 ? 13.848 -22.852 18.651 1.00 20.37 119 PRO B N 1
ATOM 881 C CA . PRO A 1 119 ? 12.739 -23.555 19.288 1.00 22.30 119 PRO B CA 1
ATOM 882 C C . PRO A 1 119 ? 12.490 -23.067 20.720 1.00 19.77 119 PRO B C 1
ATOM 883 O O . PRO A 1 119 ? 13.487 -22.838 21.414 1.00 21.15 119 PRO B O 1
ATOM 887 N N . LEU A 1 120 ? 11.219 -22.989 21.108 1.00 18.76 120 LEU B N 1
ATOM 888 C CA . LEU A 1 120 ? 10.905 -22.593 22.491 1.00 18.60 120 LEU B CA 1
ATOM 889 C C . LEU A 1 120 ? 11.215 -23.755 23.448 1.00 19.33 120 LEU B C 1
ATOM 890 O O . LEU A 1 120 ? 10.627 -24.826 23.279 1.00 19.82 120 LEU B O 1
ATOM 895 N N . GLY A 1 121 ? 12.043 -23.496 24.455 1.00 19.27 121 GLY B N 1
ATOM 896 C CA . GLY A 1 121 ? 12.305 -24.460 25.518 1.00 20.64 121 GLY B CA 1
ATOM 897 C C . GLY A 1 121 ? 11.891 -23.932 26.856 1.00 17.55 121 GLY B C 1
ATOM 898 O O . GLY A 1 121 ? 11.733 -22.735 27.021 1.00 17.87 121 GLY B O 1
ATOM 899 N N . TRP A 1 122 ? 11.776 -24.840 27.823 1.00 18.60 122 TRP B N 1
ATOM 900 C CA . TRP A 1 122 ? 11.469 -24.408 29.206 1.00 17.88 122 TRP B CA 1
ATOM 901 C C . TRP A 1 122 ? 12.511 -23.421 29.723 1.00 18.05 122 TRP B C 1
ATOM 902 O O . TRP A 1 122 ? 12.131 -22.477 30.460 1.00 18.92 122 TRP B O 1
ATOM 913 N N . GLY A 1 123 ? 13.756 -23.544 29.301 1.00 18.81 123 GLY B N 1
ATOM 914 C CA . GLY A 1 123 ? 14.835 -22.656 29.700 1.00 19.34 123 GLY B CA 1
ATOM 915 C C . GLY A 1 123 ? 14.660 -21.229 29.248 1.00 19.53 123 GLY B C 1
ATOM 916 O O . GLY A 1 123 ? 15.294 -20.312 29.787 1.00 21.44 123 GLY B O 1
ATOM 917 N N . ASP A 1 124 ? 13.822 -21.048 28.217 1.00 18.43 124 ASP B N 1
ATOM 918 C CA . ASP A 1 124 ? 13.571 -19.697 27.693 1.00 16.76 124 ASP B CA 1
ATOM 919 C C . ASP A 1 124 ? 12.554 -18.921 28.547 1.00 16.11 124 ASP B C 1
ATOM 920 O O . ASP A 1 124 ? 12.491 -17.700 28.387 1.00 16.58 124 ASP B O 1
ATOM 925 N N . LEU A 1 125 ? 11.835 -19.611 29.387 1.00 16.21 125 LEU B N 1
ATOM 926 C CA . LEU A 1 125 ? 10.749 -19.012 30.192 1.00 15.42 125 LEU B CA 1
ATOM 927 C C . LEU A 1 125 ? 11.267 -18.666 31.595 1.00 15.70 125 LEU B C 1
ATOM 928 O O . LEU A 1 125 ? 12.023 -19.474 32.167 1.00 18.07 125 LEU B O 1
ATOM 933 N N . ASP A 1 126 ? 10.790 -17.540 32.108 1.00 15.30 126 ASP B N 1
ATOM 934 C CA . ASP A 1 126 ? 10.984 -17.245 33.562 1.00 14.84 126 ASP B CA 1
ATOM 935 C C . ASP A 1 126 ? 9.935 -17.993 34.374 1.00 15.33 126 ASP B C 1
ATOM 936 O O . ASP A 1 126 ? 8.815 -17.486 34.580 1.00 17.29 126 ASP B O 1
ATOM 941 N N . LEU A 1 127 ? 10.262 -19.223 34.778 1.00 15.91 127 LEU B N 1
ATOM 942 C CA . LEU A 1 127 ? 9.305 -20.098 35.465 1.00 15.45 127 LEU B CA 1
ATOM 943 C C . LEU A 1 127 ? 9.260 -19.778 36.972 1.00 16.88 127 LEU B C 1
ATOM 944 O O . LEU A 1 127 ? 8.240 -20.116 37.567 1.00 18.62 127 LEU B O 1
ATOM 949 N N . SER A 1 128 ? 10.263 -19.107 37.469 1.00 17.26 128 SER B N 1
ATOM 950 C CA . SER A 1 128 ? 10.253 -18.801 38.937 1.00 17.89 128 SER B CA 1
ATOM 951 C C . SER A 1 128 ? 9.328 -17.659 39.273 1.00 17.09 128 SER B C 1
ATOM 952 O O . SER A 1 128 ? 8.917 -17.527 40.430 1.00 17.51 128 SER B O 1
ATOM 955 N N . ALA A 1 129 ? 9.003 -16.785 38.324 1.00 16.02 129 ALA B N 1
ATOM 956 C CA . ALA A 1 129 ? 8.233 -15.559 38.560 1.00 15.89 129 ALA B CA 1
ATOM 957 C C . ALA A 1 129 ? 7.101 -15.474 37.509 1.00 14.25 129 ALA B C 1
ATOM 958 O O . ALA A 1 129 ? 7.124 -14.549 36.655 1.00 15.58 129 ALA B O 1
ATOM 960 N N . PRO A 1 130 ? 6.086 -16.331 37.610 1.00 15.17 130 PRO B N 1
ATOM 961 C CA . PRO A 1 130 ? 4.919 -16.189 36.730 1.00 15.44 130 PRO B CA 1
ATOM 962 C C . PRO A 1 130 ? 4.380 -14.775 36.799 1.00 14.74 130 PRO B C 1
ATOM 963 O O . PRO A 1 130 ? 4.303 -14.139 37.851 1.00 16.44 130 PRO B O 1
ATOM 967 N N . VAL A 1 131 ? 4.006 -14.241 35.634 1.00 14.17 131 VAL B N 1
ATOM 968 C CA . VAL A 1 131 ? 3.393 -12.912 35.510 1.00 13.99 131 VAL B CA 1
ATOM 969 C C . VAL A 1 131 ? 1.940 -12.902 35.990 1.00 14.05 131 VAL B C 1
ATOM 970 O O . VAL A 1 131 ? 1.420 -11.800 36.234 1.00 15.49 131 VAL B O 1
ATOM 974 N N . ALA A 1 132 ? 1.303 -14.054 36.053 1.00 14.64 132 ALA B N 1
ATOM 975 C CA . ALA A 1 132 ? -0.068 -14.130 36.546 1.00 15.37 132 ALA B CA 1
ATOM 976 C C . ALA A 1 132 ? -0.315 -15.518 37.085 1.00 16.02 132 ALA B C 1
ATOM 977 O O . ALA A 1 132 ? 0.240 -16.499 36.589 1.00 16.30 132 ALA B O 1
ATOM 979 N N . THR A 1 133 ? -1.150 -15.562 38.138 1.00 17.57 133 THR B N 1
ATOM 980 C CA A THR A 1 133 ? -1.675 -16.835 38.655 0.50 17.32 133 THR B CA 1
ATOM 981 C CA B THR A 1 133 ? -1.642 -16.821 38.741 0.50 17.53 133 THR B CA 1
ATOM 982 C C . THR A 1 133 ? -3.136 -16.626 39.018 1.00 18.16 133 THR B C 1
ATOM 983 O O . THR A 1 133 ? -3.506 -15.524 39.501 1.00 21.84 133 THR B O 1
ATOM 990 N N . SER A 1 134 ? -3.941 -17.653 38.796 1.00 18.64 134 SER B N 1
ATOM 991 C CA . SER A 1 134 ? -5.369 -17.524 39.135 1.00 18.64 134 SER B CA 1
ATOM 992 C C . SER A 1 134 ? -5.912 -18.896 39.498 1.00 20.36 134 SER B C 1
ATOM 993 O O . SER A 1 134 ? -5.797 -19.845 38.695 1.00 21.59 134 SER B O 1
ATOM 996 N N . THR A 1 135 ? -6.482 -19.020 40.689 1.00 22.56 135 THR B N 1
ATOM 997 C CA . THR A 1 135 ? -7.051 -20.303 41.153 1.00 23.85 135 THR B CA 1
ATOM 998 C C . THR A 1 135 ? -8.579 -20.175 41.130 1.00 24.24 135 THR B C 1
ATOM 999 O O . THR A 1 135 ? -9.151 -19.241 41.683 1.00 24.75 135 THR B O 1
ATOM 1003 N N . ASP A 1 136 ? -9.226 -21.098 40.447 1.00 24.14 136 ASP B N 1
ATOM 1004 C CA . ASP A 1 136 ? -10.694 -21.142 40.332 1.00 23.91 136 ASP B CA 1
ATOM 1005 C C . ASP A 1 136 ? -11.342 -19.805 39.992 1.00 23.23 136 ASP B C 1
ATOM 1006 O O . ASP A 1 136 ? -12.340 -19.403 40.603 1.00 26.17 136 ASP B O 1
ATOM 1011 N N . PRO A 1 137 ? -10.891 -19.140 38.889 1.00 23.04 137 PRO B N 1
ATOM 1012 C CA . PRO A 1 137 ? -11.581 -17.934 38.455 1.00 21.93 137 PRO B CA 1
ATOM 1013 C C . PRO A 1 137 ? -13.009 -18.303 38.011 1.00 22.03 137 PRO B C 1
ATOM 1014 O O . PRO A 1 137 ? -13.295 -19.438 37.674 1.00 23.80 137 PRO B O 1
ATOM 1018 N N . VAL A 1 138 ? -13.877 -17.324 38.032 1.00 21.92 138 VAL B N 1
ATOM 1019 C CA . VAL A 1 138 ? -15.296 -17.518 37.669 1.00 23.24 138 VAL B CA 1
ATOM 1020 C C . VAL A 1 138 ? -15.447 -17.227 36.179 1.00 23.49 138 VAL B C 1
ATOM 1021 O O . VAL A 1 138 ? -15.216 -16.091 35.762 1.00 24.81 138 VAL B O 1
ATOM 1025 N N . ALA A 1 139 ? -15.945 -18.204 35.437 1.00 23.91 139 ALA B N 1
ATOM 1026 C CA . ALA A 1 139 ? -16.209 -17.987 33.987 1.00 23.78 139 ALA B CA 1
ATOM 1027 C C . ALA A 1 139 ? -17.395 -17.041 33.823 1.00 24.58 139 ALA B C 1
ATOM 1028 O O . ALA A 1 139 ? -18.433 -17.213 34.502 1.00 28.38 139 ALA B O 1
ATOM 1030 N N . SER A 1 140 ? -17.274 -16.110 32.892 1.00 22.01 140 SER B N 1
ATOM 1031 C CA . SER A 1 140 ? -18.375 -15.190 32.559 1.00 25.06 140 SER B CA 1
ATOM 1032 C C . SER A 1 140 ? -18.271 -14.891 31.070 1.00 23.50 140 SER B C 1
ATOM 1033 O O . SER A 1 140 ? -17.199 -14.505 30.617 1.00 23.57 140 SER B O 1
ATOM 1036 N N . GLY A 1 141 ? -19.345 -15.124 30.339 1.00 24.39 141 GLY B N 1
ATOM 1037 C CA . GLY A 1 141 ? -19.376 -14.749 28.914 1.00 24.49 141 GLY B CA 1
ATOM 1038 C C . GLY A 1 141 ? -18.340 -15.440 28.054 1.00 21.97 141 GLY B C 1
ATOM 1039 O O . GLY A 1 141 ? -17.957 -14.873 26.988 1.00 23.72 141 GLY B O 1
ATOM 1040 N N . GLY A 1 142 ? -17.928 -16.628 28.442 1.00 20.73 142 GLY B N 1
ATOM 1041 C CA . GLY A 1 142 ? -16.948 -17.392 27.660 1.00 21.44 142 GLY B CA 1
ATOM 1042 C C . GLY A 1 142 ? -15.521 -17.012 27.972 1.00 21.36 142 GLY B C 1
ATOM 1043 O O . GLY A 1 142 ? -14.599 -17.484 27.287 1.00 21.25 142 GLY B O 1
ATOM 1044 N N . PHE A 1 143 ? -15.290 -16.322 29.082 1.00 19.51 143 PHE B N 1
ATOM 1045 C CA . PHE A 1 143 ? -13.921 -15.926 29.485 1.00 18.40 143 PHE B CA 1
ATOM 1046 C C . PHE A 1 143 ? -13.675 -16.117 30.982 1.00 18.85 143 PHE B C 1
ATOM 1047 O O . PHE A 1 143 ? -14.591 -15.890 31.783 1.00 20.86 143 PHE B O 1
ATOM 1055 N N . TYR A 1 144 ? 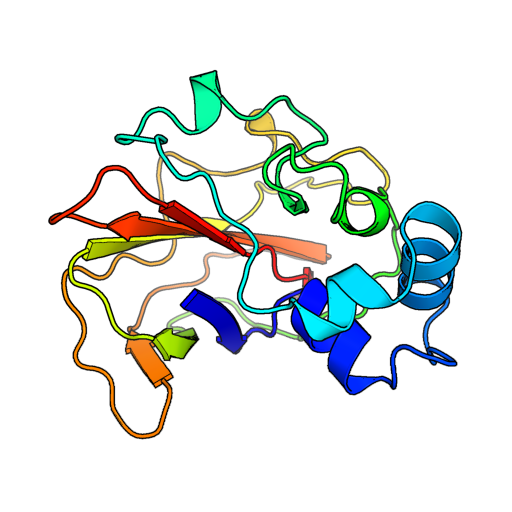-12.427 -16.429 31.305 1.00 18.26 144 TYR B N 1
ATOM 1056 C CA . TYR A 1 144 ? -11.874 -16.144 32.646 1.00 17.93 144 TYR B CA 1
ATOM 1057 C C . TYR A 1 144 ? -11.084 -14.858 32.513 1.00 18.19 144 TYR B C 1
ATOM 1058 O O . TYR A 1 144 ? -10.339 -14.706 31.552 1.00 20.11 144 TYR B O 1
ATOM 1067 N N . THR A 1 145 ? -11.168 -13.979 33.495 1.00 19.17 145 THR B N 1
ATOM 1068 C CA . THR A 1 145 ? -10.447 -12.698 33.520 1.00 18.96 145 THR B CA 1
ATOM 1069 C C . THR A 1 145 ? -9.622 -12.673 34.801 1.00 18.76 145 THR B C 1
ATOM 1070 O O . THR A 1 145 ? -10.218 -12.904 35.881 1.00 22.57 145 THR B O 1
ATOM 1074 N N . PHE A 1 146 ? -8.326 -12.430 34.707 1.00 17.41 146 PHE B N 1
ATOM 1075 C CA . PHE A 1 146 ? -7.481 -12.358 35.902 1.00 17.64 146 PHE B CA 1
ATOM 1076 C C . PHE A 1 146 ? -6.316 -11.443 35.646 1.00 17.71 146 PHE B C 1
ATOM 1077 O O . PHE A 1 146 ? -5.844 -11.316 34.499 1.00 18.45 146 PHE B O 1
ATOM 1085 N N . SER A 1 147 ? -5.822 -10.790 36.680 1.00 18.52 147 SER B N 1
ATOM 1086 C CA A SER A 1 147 ? -4.764 -9.764 36.529 0.50 18.69 147 SER B CA 1
ATOM 1087 C CA B SER A 1 147 ? -4.785 -9.748 36.592 0.50 18.64 147 SER B CA 1
ATOM 1088 C C . SER A 1 147 ? -3.419 -10.339 36.925 1.00 18.05 147 SER B C 1
ATOM 1089 O O . SER A 1 147 ? -3.311 -11.262 37.777 1.00 21.78 147 SER B O 1
ATOM 1094 N N . GLY A 1 148 ? -2.422 -9.721 36.321 1.00 16.65 148 GLY B N 1
ATOM 1095 C CA . GLY A 1 148 ? -1.026 -9.927 36.702 1.00 18.37 148 GLY B CA 1
ATOM 1096 C C . GLY A 1 148 ? -0.207 -8.727 36.312 1.00 16.42 148 GLY B C 1
ATOM 1097 O O . GLY A 1 148 ? -0.758 -7.640 36.183 1.00 17.22 148 GLY B O 1
ATOM 1098 N N . THR A 1 149 ? 1.086 -8.936 36.116 1.00 16.24 149 THR B N 1
ATOM 1099 C CA . THR A 1 149 ? 1.982 -7.816 35.854 1.00 15.33 149 THR B CA 1
ATOM 1100 C C . THR A 1 149 ? 3.025 -8.242 34.815 1.00 15.14 149 THR B C 1
ATOM 1101 O O . THR A 1 149 ? 3.715 -9.228 35.016 1.00 15.91 149 THR B O 1
ATOM 1105 N N . LEU A 1 150 ? 3.077 -7.492 33.709 1.00 14.79 150 LEU B N 1
ATOM 1106 C CA . LEU A 1 150 ? 4.203 -7.712 32.784 1.00 14.36 150 LEU B CA 1
ATOM 1107 C C . LEU A 1 150 ? 5.403 -6.896 33.240 1.00 14.91 150 LEU B C 1
ATOM 1108 O O . LEU A 1 150 ? 5.312 -5.668 33.444 1.00 15.84 150 LEU B O 1
ATOM 1113 N N . PRO A 1 151 ? 6.531 -7.578 33.443 1.00 15.04 151 PRO B N 1
ATOM 1114 C CA . PRO A 1 151 ? 7.750 -6.895 33.836 1.00 15.47 151 PRO B CA 1
ATOM 1115 C C . PRO A 1 151 ? 8.364 -6.118 32.686 1.00 14.57 151 PRO B C 1
ATOM 1116 O O . PRO A 1 151 ? 7.923 -6.186 31.504 1.00 16.65 151 PRO B O 1
ATOM 1120 N N . GLU A 1 152 ? 9.427 -5.399 32.973 1.00 15.97 152 GLU B N 1
ATOM 1121 C CA A GLU A 1 152 ? 10.215 -4.684 31.967 0.50 16.66 152 GLU B CA 1
ATOM 1122 C CA B GLU A 1 152 ? 10.214 -4.675 31.963 0.50 16.67 152 GLU B CA 1
ATOM 1123 C C . GLU A 1 152 ? 10.827 -5.662 30.955 1.00 15.85 152 GLU B C 1
ATOM 1124 O O . GLU A 1 152 ? 11.504 -6.604 31.319 1.00 17.43 152 GLU B O 1
ATOM 1135 N N . ARG A 1 153 ? 10.579 -5.385 29.673 1.00 16.07 153 ARG B N 1
ATOM 1136 C CA . ARG A 1 153 ? 11.170 -6.095 28.505 1.00 17.47 153 ARG B CA 1
ATOM 1137 C C . ARG A 1 153 ? 11.282 -5.097 27.348 1.00 17.25 153 ARG B C 1
ATOM 1138 O O . ARG A 1 153 ? 10.585 -4.074 27.347 1.00 19.10 153 ARG B O 1
ATOM 1146 N N . SER A 1 154 ? 12.061 -5.489 26.330 1.00 18.15 154 SER B N 1
ATOM 1147 C CA A SER A 1 154 ? 12.287 -4.585 25.170 0.50 21.90 154 SER B CA 1
ATOM 1148 C CA B SER A 1 154 ? 12.310 -4.586 25.176 0.50 22.08 154 SER B CA 1
ATOM 1149 C C . SER A 1 154 ? 11.737 -5.145 23.906 1.00 29.53 154 SER B C 1
ATOM 1150 O O . SER A 1 154 ? 11.242 -4.271 23.079 1.00 38.01 154 SER B O 1
ATOM 1155 N N . GLY A 1 155 ? 11.777 -6.430 23.670 1.00 27.07 155 GLY B N 1
ATOM 1156 C CA . GLY A 1 155 ? 11.307 -6.572 22.210 1.00 23.42 155 GLY B CA 1
ATOM 1157 C C . GLY A 1 155 ? 10.307 -7.732 22.063 1.00 20.20 155 GLY B C 1
ATOM 1158 O O . GLY A 1 155 ? 9.276 -7.735 22.763 1.00 18.05 155 GLY B O 1
ATOM 1159 N N . LYS A 1 156 ? 10.570 -8.723 21.205 1.00 17.45 156 LYS B N 1
ATOM 1160 C CA . LYS A 1 156 ? 9.638 -9.851 20.984 1.00 16.62 156 LYS B CA 1
ATOM 11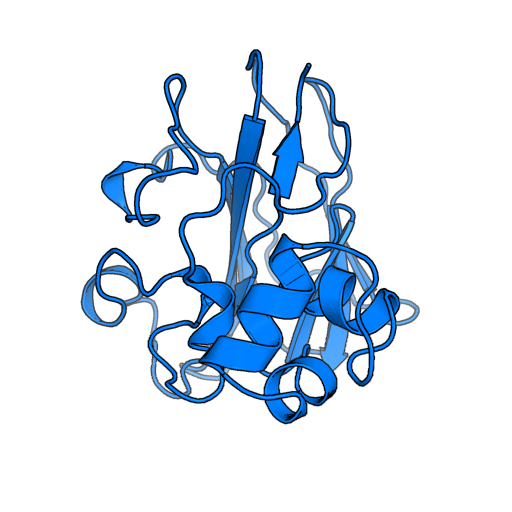61 C C . LYS A 1 156 ? 9.727 -10.847 22.121 1.00 15.90 156 LYS B C 1
ATOM 1162 O O . LYS A 1 156 ? 10.841 -11.272 22.479 1.00 16.52 156 LYS B O 1
ATOM 1168 N N . HIS A 1 157 ? 8.582 -11.275 22.608 1.00 14.40 157 HIS B N 1
ATOM 1169 C CA . HIS A 1 157 ? 8.507 -12.204 23.734 1.00 13.74 157 HIS B CA 1
ATOM 1170 C C . HIS A 1 157 ? 7.340 -13.172 23.531 1.00 14.21 157 HIS B C 1
ATOM 1171 O O . HIS A 1 157 ? 6.522 -13.022 22.580 1.00 15.05 157 HIS B O 1
ATOM 1178 N N . LEU A 1 158 ? 7.191 -14.102 24.433 1.00 14.43 158 LEU B N 1
ATOM 1179 C CA . LEU A 1 158 ? 6.135 -15.095 24.413 1.00 13.90 158 LEU B CA 1
ATOM 1180 C C . LEU A 1 158 ? 5.610 -15.323 25.825 1.00 13.37 158 LEU B C 1
ATOM 1181 O O . LEU A 1 158 ? 6.436 -15.387 26.781 1.00 14.77 158 LEU B O 1
ATOM 1186 N N . LEU A 1 159 ? 4.308 -15.445 25.934 1.00 13.73 159 LEU B N 1
ATOM 1187 C CA . LEU A 1 159 ? 3.621 -15.859 27.182 1.00 13.71 159 LEU B CA 1
ATOM 1188 C C . LEU A 1 159 ? 3.185 -17.285 27.035 1.00 14.72 159 LEU B C 1
ATOM 1189 O O . LEU A 1 159 ? 2.509 -17.640 26.057 1.00 17.13 159 LEU B O 1
ATOM 1194 N N . TYR A 1 160 ? 3.483 -18.092 28.030 1.00 14.98 160 TYR B N 1
ATOM 1195 C CA . TYR A 1 160 ? 3.098 -19.495 28.052 1.00 15.26 160 TYR B CA 1
ATOM 1196 C C . TYR A 1 160 ? 2.167 -19.730 29.223 1.00 14.85 160 TYR B C 1
ATOM 1197 O O . TYR A 1 160 ? 2.601 -19.489 30.397 1.00 15.96 160 TYR B O 1
ATOM 1206 N N . ALA A 1 161 ? 0.950 -20.093 29.003 1.00 15.43 161 ALA B N 1
ATOM 1207 C CA . ALA A 1 161 ? -0.083 -20.285 30.032 1.00 15.21 161 ALA B CA 1
ATOM 1208 C C . ALA A 1 161 ? -0.324 -21.771 30.212 1.00 16.81 161 ALA B C 1
ATOM 1209 O O . ALA A 1 161 ? -0.593 -22.477 29.209 1.00 17.89 161 ALA B O 1
ATOM 1211 N N . VAL A 1 162 ? -0.274 -22.225 31.463 1.00 16.59 162 VAL B N 1
ATOM 1212 C CA . VAL A 1 162 ? -0.555 -23.603 31.841 1.00 17.31 162 VAL B CA 1
ATOM 1213 C C . VAL A 1 162 ? -1.822 -23.565 32.710 1.00 18.55 162 VAL B C 1
ATOM 1214 O O . VAL A 1 162 ? -1.850 -22.879 33.747 1.00 19.95 162 VAL B O 1
ATOM 1218 N N . TRP A 1 163 ? -2.818 -24.343 32.326 1.00 18.90 163 TRP B N 1
ATOM 1219 C CA . TRP A 1 163 ? -4.090 -24.492 33.052 1.00 18.76 163 TRP B CA 1
ATOM 1220 C C . TRP A 1 163 ? -4.192 -25.913 33.559 1.00 20.13 163 TRP B C 1
ATOM 1221 O O . TRP A 1 163 ? -4.416 -26.820 32.768 1.00 22.48 163 TRP B O 1
ATOM 1232 N N . GLN A 1 164 ? -3.897 -26.124 34.850 1.00 21.52 164 GLN B N 1
ATOM 1233 C CA . GLN A 1 164 ? -3.915 -27.468 35.452 1.00 23.03 164 GLN B CA 1
ATOM 1234 C C . GLN A 1 164 ? -5.261 -27.644 36.171 1.00 24.08 164 GLN B C 1
ATOM 1235 O O . GLN A 1 164 ? -5.559 -26.912 37.111 1.00 25.05 164 GLN B O 1
ATOM 1241 N N . ARG A 1 165 ? -6.053 -28.616 35.762 1.00 24.51 165 ARG B N 1
ATOM 1242 C CA . ARG A 1 165 ? -7.324 -28.905 36.452 1.00 26.35 165 ARG B CA 1
ATOM 1243 C C . ARG A 1 165 ? -6.993 -29.459 37.842 1.00 28.26 165 ARG B C 1
ATOM 1244 O O . ARG A 1 165 ? -5.955 -30.073 38.044 1.00 28.41 165 ARG B O 1
ATOM 1252 N N . SER A 1 166 ? -7.899 -29.235 38.764 1.00 31.81 166 SER B N 1
ATOM 1253 C CA . SER A 1 166 ? -7.785 -29.722 40.166 1.00 33.32 166 SER B CA 1
ATOM 1254 C C . SER A 1 166 ? -8.679 -30.940 40.405 1.00 34.23 166 SER B C 1
ATOM 1255 O O . SER A 1 166 ? -8.447 -31.636 41.407 1.00 37.27 166 SER B O 1
ATOM 1258 N N . ASP A 1 167 ? -9.663 -31.194 39.541 1.00 35.71 167 ASP B N 1
ATOM 1259 C CA . ASP A 1 167 ? -10.675 -32.296 39.684 1.00 37.55 167 ASP B CA 1
ATOM 1260 C C . ASP A 1 167 ? -10.259 -33.462 38.779 1.00 39.07 167 ASP B C 1
ATOM 1261 O O . ASP A 1 167 ? -11.010 -34.416 38.625 1.00 40.16 167 ASP B O 1
ATOM 1266 N N . SER A 1 168 ? -9.096 -33.327 38.138 1.00 40.75 168 SER B N 1
ATOM 1267 C CA . SER A 1 168 ? -8.637 -34.136 36.984 1.00 35.16 168 SER B CA 1
ATOM 1268 C C . SER A 1 168 ? -7.155 -33.848 36.794 1.00 32.72 168 SER B C 1
ATOM 1269 O O . SER A 1 168 ? -6.696 -32.719 37.050 1.00 35.74 168 SER B O 1
ATOM 1272 N N . PRO A 1 169 ? -6.368 -34.845 36.334 1.00 29.14 169 PRO B N 1
ATOM 1273 C CA . PRO A 1 169 ? -4.974 -34.618 35.987 1.00 34.16 169 PRO B CA 1
ATOM 1274 C C . PRO A 1 169 ? -4.801 -33.845 34.662 1.00 28.53 169 PRO B C 1
ATOM 1275 O O . PRO A 1 169 ? -3.656 -33.483 34.378 1.00 28.54 169 PRO B O 1
ATOM 1279 N N . GLU A 1 170 ? -5.883 -33.584 33.920 1.00 26.94 170 GLU B N 1
ATOM 1280 C CA . GLU A 1 170 ? -5.789 -32.906 32.604 1.00 25.92 170 GLU B CA 1
ATOM 1281 C C . GLU A 1 170 ? -5.290 -31.464 32.787 1.00 25.88 170 GLU B C 1
ATOM 1282 O O . GLU A 1 170 ? -5.724 -30.716 33.704 1.00 25.78 170 GLU B O 1
ATOM 1288 N N . ALA A 1 171 ? -4.448 -31.047 31.854 1.00 24.54 171 ALA B N 1
ATOM 1289 C CA . ALA A 1 171 ? -3.991 -29.665 31.722 1.00 22.78 171 ALA B CA 1
ATOM 1290 C C . ALA A 1 171 ? -4.119 -29.171 30.267 1.00 21.89 171 ALA B C 1
ATOM 1291 O O . ALA A 1 171 ? -4.038 -29.988 29.324 1.00 22.42 171 ALA B O 1
ATOM 1293 N N . PHE A 1 172 ? -4.187 -27.873 30.137 1.00 21.41 172 PHE B N 1
ATOM 1294 C CA . PHE A 1 172 ? -4.259 -27.147 28.839 1.00 20.33 172 PHE B CA 1
ATOM 1295 C C . PHE A 1 172 ? -3.098 -26.176 28.742 1.00 19.45 172 PHE B C 1
ATOM 1296 O O . PHE A 1 172 ? -2.680 -25.602 29.750 1.00 20.30 172 PHE B O 1
ATOM 1304 N N . TYR A 1 173 ? -2.637 -25.929 27.516 1.00 19.81 173 TYR B N 1
ATOM 1305 C CA . TYR A 1 173 ? -1.428 -25.141 27.281 1.00 17.91 173 TYR B CA 1
ATOM 1306 C C . TYR A 1 173 ? -1.692 -24.112 26.163 1.00 19.17 173 TYR B C 1
ATOM 1307 O O . TYR A 1 173 ? -2.276 -24.454 25.135 1.00 23.28 173 TYR B O 1
ATOM 1316 N N . SER A 1 174 ? -1.151 -22.913 26.338 1.00 17.31 174 SER B N 1
ATOM 1317 C CA . SER A 1 174 ? -1.340 -21.782 25.415 1.00 16.59 174 SER B CA 1
ATOM 1318 C C . SER A 1 174 ? -0.072 -20.981 25.276 1.00 17.29 174 SER B C 1
ATOM 1319 O O . SER A 1 174 ? 0.426 -20.444 26.259 1.00 20.57 174 SER B O 1
ATOM 1322 N N A CYS A 1 175 ? 0.391 -20.731 24.058 0.50 17.03 175 CYS B N 1
ATOM 1323 N N B CYS A 1 175 ? 0.462 -20.858 24.049 0.50 17.90 175 CYS B N 1
ATOM 1324 C CA A CYS A 1 175 ? 1.477 -19.779 23.870 0.50 15.73 175 CYS B CA 1
ATOM 1325 C CA B CYS A 1 175 ? 1.493 -19.876 23.675 0.50 16.80 175 CYS B CA 1
ATOM 1326 C C A CYS A 1 175 ? 0.946 -18.607 23.080 0.50 15.04 175 CYS B C 1
ATOM 1327 C C B CYS A 1 175 ? 0.814 -18.611 23.148 0.50 15.28 175 CY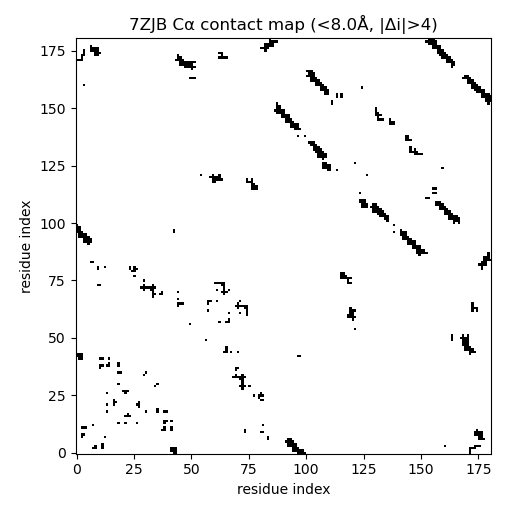S B C 1
ATOM 1328 O O A CYS A 1 175 ? 0.265 -18.834 22.057 0.50 15.10 175 CYS B O 1
ATOM 1329 O O B CYS A 1 175 ? -0.140 -18.785 22.337 0.50 15.86 175 CYS B O 1
ATOM 1334 N N . SER A 1 176 ? 1.301 -17.412 23.531 1.00 14.53 176 SER B N 1
ATOM 1335 C CA . SER A 1 176 ? 0.888 -16.143 22.920 1.00 13.72 176 SER B CA 1
ATOM 1336 C C . SER A 1 176 ? 2.091 -15.324 22.570 1.00 14.55 176 SER B C 1
ATOM 1337 O O . SER A 1 176 ? 2.975 -15.094 23.419 1.00 16.25 176 SER B O 1
ATOM 1340 N N . ASP A 1 177 ? 2.154 -14.859 21.325 1.00 14.44 177 ASP B N 1
ATOM 1341 C CA . ASP A 1 177 ? 3.266 -14.030 20.862 1.00 14.50 177 ASP B CA 1
ATOM 1342 C C . ASP A 1 177 ? 2.984 -12.554 21.150 1.00 14.08 177 ASP B C 1
ATOM 1343 O O . ASP A 1 177 ? 1.870 -12.053 20.856 1.00 14.74 177 ASP B O 1
ATOM 1348 N N . VAL A 1 178 ? 3.936 -11.869 21.766 1.00 14.40 178 VAL B N 1
ATOM 1349 C CA . VAL A 1 178 ? 3.782 -10.450 22.104 1.00 14.14 178 VAL B CA 1
ATOM 1350 C C . VAL A 1 178 ? 5.028 -9.680 21.710 1.00 14.64 178 VAL B C 1
ATOM 1351 O O . VAL A 1 178 ? 6.100 -10.231 21.462 1.00 15.98 178 VAL B O 1
ATOM 1355 N N . THR A 1 179 ? 4.909 -8.344 21.697 1.00 14.92 179 THR B N 1
ATOM 1356 C CA . THR A 1 179 ? 6.065 -7.503 21.536 1.00 14.93 179 THR B CA 1
ATOM 1357 C C . THR A 1 179 ? 5.913 -6.265 22.415 1.00 15.73 179 THR B C 1
ATOM 1358 O O . THR A 1 179 ? 4.866 -5.658 22.482 1.00 16.46 179 THR B O 1
ATOM 1362 N N . PHE A 1 180 ? 7.037 -5.944 23.041 1.00 16.62 180 PHE B N 1
ATOM 1363 C CA . PHE A 1 180 ? 7.172 -4.724 23.836 1.00 16.75 180 PHE B CA 1
ATOM 1364 C C . PHE A 1 180 ? 7.789 -3.598 22.996 1.00 18.70 180 PHE B C 1
ATOM 1365 O O . PHE A 1 180 ? 7.877 -2.468 23.479 1.00 20.89 180 PHE B O 1
ATOM 1373 N N . GLY A 1 181 ? 8.146 -3.861 21.729 1.00 19.53 181 GLY B N 1
ATOM 1374 C CA . GLY A 1 181 ? 8.732 -2.810 20.887 1.00 23.73 181 GLY B CA 1
ATOM 1375 C C . GLY A 1 181 ? 7.623 -2.015 20.262 1.00 40.42 181 GLY B C 1
ATOM 1376 O O . GLY A 1 181 ? 8.151 -1.141 19.542 1.00 84.68 181 GLY B O 1
#

B-factor: mean 26.33, std 22.39, range [12.59, 654.98]

Solvent-accessible surface area: 8014 Å² total; per-residue (Å²): 57,5,2,4,26,46,1,47,1,16,3,18,36,0,63,83,20,30,12,122,106,7,168,22,60,0,0,120,26,4,29,96,41,24,34,36,112,9,3,97,60,42,38,17,5,105,30,37,110,1,58,47,116,29,111,138,70,2,66,100,14,96,1,4,1,4,69,47,104,55,7,99,5,4,19,58,41,66,58,62,15,47,44,40,60,14,84,52,28,103,38,67,0,86,4,83,5,57,34,86,39,136,1,36,0,81,0,31,1,0,95,100,75,32,67,26,59,126,75,14,7,22,55,48,2,40,52,114,57,44,13,5,70,14,98,68,28,129,39,85,78,24,73,5,78,17,79,15,80,1,49,140,41,97,28,97,11,0,5,0,3,7,2,36,44,86,93,30,62,17,0,2,6,4,5,2,15,1,38,30,92

Secondary structure (DSSP, 8-state):
-EEEEETTPHHHHHHHH-TTS-SSHHHHHHHHHH-SHHHHTTT--EETT-TT-HHHHS-TT-TTTTT-GGGGGGG---TT---EE--SEEEEEEEEESS--SEEEEEEEBPTT--TTS---GGGB--SS-SEEEESPPPBTTEEEEEEEE----SEEEEEEEEEESSSS-EEEEEEEEE--

Radius of gyration: 14.88 Å; Cα contacts (8 Å, |Δi|>4): 445; chains: 1; bounding box: 37×34×38 Å